Protein AF-A0A1Z4JEU5-F1 (afdb_monomer_lite)

Structure (mmCIF, N/CA/C/O backbon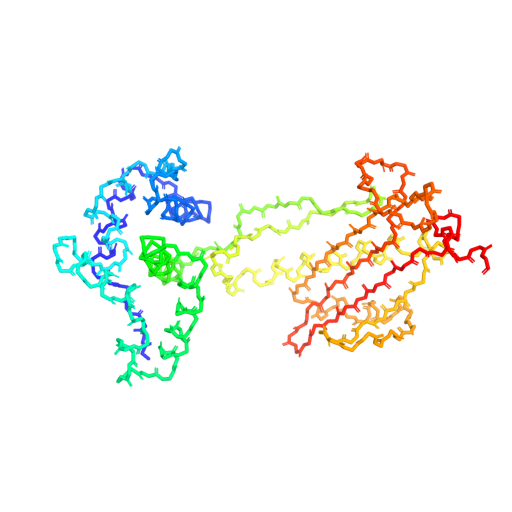e):
data_AF-A0A1Z4JEU5-F1
#
_entry.id   AF-A0A1Z4JEU5-F1
#
loop_
_atom_site.group_PDB
_atom_site.id
_atom_site.type_symbol
_atom_site.label_atom_id
_atom_site.label_alt_id
_atom_site.label_comp_id
_atom_site.label_asym_id
_atom_site.label_entity_id
_atom_site.label_seq_id
_atom_site.pdbx_PDB_ins_code
_atom_site.Cartn_x
_atom_site.Cartn_y
_atom_site.Cartn_z
_atom_site.occupancy
_atom_site.B_iso_or_equiv
_atom_site.auth_seq_id
_atom_site.auth_comp_id
_atom_site.auth_asym_id
_atom_site.auth_atom_id
_atom_site.pdbx_PDB_model_num
ATOM 1 N N . MET A 1 1 ? 6.140 9.604 23.820 1.00 42.47 1 MET A N 1
ATOM 2 C CA . MET A 1 1 ? 4.966 9.056 24.536 1.00 42.47 1 MET A CA 1
ATOM 3 C C . MET A 1 1 ? 4.672 7.715 23.901 1.00 42.47 1 MET A C 1
ATOM 5 O O . MET A 1 1 ? 4.631 7.679 22.683 1.00 42.47 1 MET A O 1
ATOM 9 N N . HIS A 1 2 ? 4.546 6.626 24.662 1.00 48.16 2 HIS A N 1
ATOM 10 C CA . HIS A 1 2 ? 3.958 5.412 24.090 1.00 48.16 2 HIS A CA 1
ATOM 11 C C . HIS A 1 2 ? 2.488 5.730 23.817 1.00 48.16 2 HIS A C 1
ATOM 13 O O . HIS A 1 2 ? 1.771 6.075 24.756 1.00 48.16 2 HIS A O 1
ATOM 19 N N . GLU A 1 3 ? 2.072 5.725 22.554 1.00 70.56 3 GLU A N 1
ATOM 20 C CA . GLU A 1 3 ? 0.668 5.924 22.204 1.00 70.56 3 GLU A CA 1
ATOM 21 C C . GLU A 1 3 ? -0.143 4.761 22.777 1.00 70.56 3 GLU A C 1
ATOM 23 O O . GLU A 1 3 ? 0.123 3.589 22.511 1.00 70.56 3 GLU A O 1
ATOM 28 N N . VAL A 1 4 ? -1.081 5.090 23.662 1.00 85.25 4 VAL A N 1
ATOM 29 C CA . VAL A 1 4 ? -1.909 4.105 24.356 1.00 85.25 4 VAL A CA 1
ATOM 30 C C . VAL A 1 4 ? -3.185 3.920 23.552 1.00 85.25 4 VAL A C 1
ATOM 32 O O . VAL A 1 4 ? -3.908 4.886 23.313 1.00 85.25 4 VAL A O 1
ATOM 35 N N . ILE A 1 5 ? -3.489 2.677 23.177 1.00 88.75 5 ILE A N 1
ATOM 36 C CA . ILE A 1 5 ? -4.765 2.334 22.541 1.00 88.75 5 ILE A CA 1
ATOM 37 C C . ILE A 1 5 ? -5.922 2.754 23.467 1.00 88.75 5 ILE A C 1
ATOM 39 O O . ILE A 1 5 ? -5.970 2.266 24.604 1.00 88.75 5 ILE A O 1
ATOM 43 N N . PRO A 1 6 ? -6.875 3.593 23.013 1.00 92.81 6 PRO A N 1
ATOM 44 C CA . PRO A 1 6 ? -7.966 4.061 23.863 1.00 92.81 6 PRO A CA 1
ATOM 45 C C . PRO A 1 6 ? -8.845 2.923 24.389 1.00 92.81 6 PRO A C 1
ATOM 47 O O . PRO A 1 6 ? -9.226 2.018 23.644 1.00 92.81 6 PRO A O 1
ATOM 50 N N . GLU A 1 7 ? -9.268 3.010 25.652 1.00 94.00 7 GLU A N 1
ATOM 51 C CA . GLU A 1 7 ? -10.183 2.033 26.272 1.00 94.00 7 GLU A CA 1
ATOM 52 C C . GLU A 1 7 ? -11.481 1.864 25.476 1.00 94.00 7 GLU A C 1
ATOM 54 O O . GLU A 1 7 ? -11.986 0.755 25.294 1.00 94.00 7 GLU A O 1
ATOM 59 N N . ARG A 1 8 ? -11.998 2.967 24.925 1.00 94.19 8 ARG A N 1
ATOM 60 C CA . ARG A 1 8 ? -13.209 2.937 24.108 1.00 94.19 8 ARG A CA 1
ATOM 61 C C . ARG A 1 8 ? -13.011 2.152 22.806 1.00 94.19 8 ARG A C 1
ATOM 63 O O . ARG A 1 8 ? -13.898 1.386 22.425 1.00 94.19 8 ARG A O 1
ATOM 70 N N . PHE A 1 9 ? -11.834 2.262 22.186 1.00 96.38 9 PHE A N 1
ATOM 71 C CA . PHE A 1 9 ? -11.467 1.423 21.046 1.00 96.38 9 PHE A CA 1
ATOM 72 C C . PHE A 1 9 ? -11.370 -0.046 21.455 1.00 96.38 9 PHE A C 1
ATOM 74 O O . PHE A 1 9 ? -11.951 -0.891 20.778 1.00 96.38 9 PHE A O 1
ATOM 81 N N . ARG A 1 10 ? -10.710 -0.361 22.582 1.00 95.81 10 ARG A N 1
ATOM 82 C CA . ARG A 1 10 ? -10.597 -1.742 23.091 1.00 95.81 10 ARG A CA 1
ATOM 83 C C . ARG A 1 10 ? -11.967 -2.379 23.329 1.00 95.81 10 ARG A C 1
ATOM 85 O O . ARG A 1 10 ? -12.184 -3.536 22.974 1.00 95.81 10 ARG A O 1
ATOM 92 N N . TRP A 1 11 ? -12.913 -1.621 23.878 1.00 96.62 11 TRP A N 1
ATOM 93 C CA . TRP A 1 11 ? -14.292 -2.076 24.033 1.00 96.62 11 TRP A CA 1
ATOM 94 C C . TRP A 1 11 ? -14.958 -2.363 22.680 1.00 96.62 11 TRP A C 1
ATOM 96 O O . TRP A 1 11 ? -15.539 -3.435 22.501 1.00 96.62 11 TRP A O 1
ATOM 106 N N . ALA A 1 12 ? -14.859 -1.441 21.719 1.00 96.69 12 ALA A N 1
ATOM 107 C CA . ALA A 1 12 ? -15.524 -1.581 20.426 1.00 96.69 12 ALA A CA 1
ATOM 108 C C . ALA A 1 12 ? -14.929 -2.724 19.592 1.00 96.69 12 ALA A C 1
ATOM 110 O O . ALA A 1 12 ? -15.670 -3.533 19.034 1.00 96.69 12 ALA A O 1
ATOM 111 N N . ILE A 1 13 ? -13.599 -2.844 19.553 1.00 96.56 13 ILE A N 1
ATOM 112 C CA . ILE A 1 13 ? -12.918 -3.899 18.798 1.00 96.56 13 ILE A CA 1
ATOM 113 C C . ILE A 1 13 ? -13.220 -5.287 19.376 1.00 96.56 13 ILE A C 1
ATOM 115 O O . ILE A 1 13 ? -13.460 -6.217 18.611 1.00 96.56 13 ILE A O 1
ATOM 119 N N . ALA A 1 14 ? -13.351 -5.416 20.703 1.00 95.75 14 ALA A N 1
ATOM 120 C CA . ALA A 1 14 ? -13.764 -6.666 21.345 1.00 95.75 14 ALA A CA 1
ATOM 121 C C . ALA A 1 14 ? -15.197 -7.081 20.964 1.00 95.75 14 ALA A C 1
ATOM 123 O O . ALA A 1 14 ? -15.508 -8.269 20.897 1.00 95.75 14 ALA A O 1
ATOM 124 N N . LYS A 1 15 ? -16.091 -6.121 20.691 1.00 96.25 15 LYS A N 1
ATOM 125 C CA . LYS A 1 15 ? -17.435 -6.417 20.168 1.00 96.25 15 LYS A CA 1
ATOM 126 C C . LYS A 1 15 ? -17.397 -6.879 18.716 1.00 96.25 15 LYS A C 1
ATOM 128 O O . LYS A 1 15 ? -18.134 -7.795 18.366 1.00 96.25 15 LYS A O 1
ATOM 133 N N . VAL A 1 16 ? -16.535 -6.283 17.892 1.00 95.44 16 VAL A N 1
ATOM 134 C CA . VAL A 1 16 ? -16.330 -6.723 16.503 1.00 95.44 16 VAL A CA 1
ATOM 135 C C . VAL A 1 16 ? -15.751 -8.138 16.467 1.00 95.44 16 VAL A C 1
ATOM 137 O O . VAL A 1 16 ? -16.255 -8.981 15.732 1.00 95.44 16 VAL A O 1
ATOM 140 N N . GLU A 1 17 ? -14.758 -8.427 17.308 1.00 95.00 17 GLU A N 1
ATOM 141 C CA . GLU A 1 17 ? -14.111 -9.742 17.410 1.00 95.00 17 GLU A CA 1
ATOM 142 C C . GLU A 1 17 ? -15.117 -10.873 17.675 1.00 95.00 17 GLU A C 1
ATOM 144 O O . GLU A 1 17 ? -15.041 -11.930 17.054 1.00 95.00 17 GLU A O 1
ATOM 149 N N . GLN A 1 18 ? -16.117 -10.633 18.532 1.00 92.69 18 GLN A N 1
ATOM 150 C CA . GLN A 1 18 ? -17.148 -11.625 18.874 1.00 92.69 18 GLN A CA 1
ATOM 151 C C . GLN A 1 18 ? -17.953 -12.124 17.668 1.00 92.69 18 GLN A C 1
ATOM 153 O O . GLN A 1 18 ? -18.495 -13.228 17.711 1.00 92.69 18 GLN A O 1
ATOM 158 N N . VAL A 1 19 ? -18.063 -11.313 16.616 1.00 90.56 19 VAL A N 1
ATOM 159 C CA . VAL A 1 19 ? -18.854 -11.622 15.416 1.00 90.56 19 VAL A CA 1
ATOM 160 C C . VAL A 1 19 ? -17.997 -11.776 14.162 1.00 90.56 19 VAL A C 1
ATOM 162 O O . VAL A 1 19 ? -18.521 -12.142 13.111 1.00 90.56 19 VAL A O 1
ATOM 165 N N . TYR A 1 20 ? -16.692 -11.510 14.260 1.00 92.12 20 TYR A N 1
ATOM 166 C CA . TYR A 1 20 ? -15.759 -11.536 13.142 1.00 92.12 20 TYR A CA 1
ATOM 167 C C . TYR A 1 20 ? -14.454 -12.254 13.539 1.00 92.12 20 TYR A C 1
ATOM 169 O O . TYR A 1 20 ? -13.477 -11.604 13.909 1.00 92.12 20 TYR A O 1
ATOM 177 N N . PRO A 1 21 ? -14.423 -13.601 13.480 1.00 89.69 21 PRO A N 1
ATOM 178 C CA . PRO A 1 21 ? -13.319 -14.409 14.014 1.00 89.69 21 PRO A CA 1
ATOM 179 C C . PRO A 1 21 ? -11.953 -14.139 13.372 1.00 89.69 21 PRO A C 1
ATOM 181 O O . PRO A 1 21 ? -10.928 -14.240 14.038 1.00 89.69 21 PRO A O 1
ATOM 184 N N . ASP A 1 22 ? -11.936 -13.751 12.095 1.00 92.12 22 ASP A N 1
ATOM 185 C CA . ASP A 1 22 ? -10.705 -13.481 11.346 1.00 92.12 22 ASP A CA 1
ATOM 186 C C . ASP A 1 22 ? -10.185 -12.047 11.545 1.00 92.12 22 ASP A C 1
ATOM 188 O O . ASP A 1 22 ? -9.286 -11.616 10.822 1.00 92.12 22 ASP A O 1
ATOM 192 N N . LEU A 1 23 ? -10.741 -11.286 12.499 1.00 94.94 23 LEU A N 1
ATOM 193 C CA . LEU A 1 23 ? -10.425 -9.871 12.715 1.00 94.94 23 LEU A CA 1
ATOM 194 C C . LEU A 1 23 ? -8.925 -9.608 12.839 1.00 94.94 23 LEU A C 1
ATOM 196 O O . LEU A 1 23 ? -8.417 -8.697 12.194 1.00 94.94 23 LEU A O 1
ATOM 200 N N . TYR A 1 24 ? -8.214 -10.415 13.627 1.00 95.44 24 TYR A N 1
ATOM 201 C CA . TYR A 1 24 ? -6.778 -10.256 13.874 1.00 95.44 24 TYR A CA 1
ATOM 202 C C . TYR A 1 24 ? -5.908 -10.947 12.818 1.00 95.44 24 TYR A C 1
ATOM 204 O O . TYR A 1 24 ? -4.878 -11.539 13.125 1.00 95.44 24 TYR A O 1
ATOM 212 N N . THR A 1 25 ? -6.330 -10.866 11.561 1.00 94.44 25 THR A N 1
ATOM 213 C CA . THR A 1 25 ? -5.524 -11.225 10.392 1.00 94.44 25 THR A CA 1
ATOM 214 C C . THR A 1 25 ? -5.307 -9.974 9.534 1.00 94.44 25 THR A C 1
ATOM 216 O O . THR A 1 25 ? -6.112 -9.040 9.624 1.00 94.44 25 THR A O 1
ATOM 219 N N . PRO A 1 26 ? -4.285 -9.934 8.657 1.00 93.56 26 PRO A N 1
ATOM 220 C CA . PRO A 1 26 ? -4.090 -8.805 7.741 1.00 93.56 26 PRO A CA 1
ATOM 221 C C . PRO A 1 26 ? -5.350 -8.527 6.905 1.00 93.56 26 PRO A C 1
ATOM 223 O O . PRO A 1 26 ? -5.817 -7.394 6.789 1.00 93.56 26 PRO A O 1
ATOM 226 N N . LYS A 1 27 ? -5.985 -9.595 6.404 1.00 92.06 27 LYS A N 1
ATOM 227 C CA . LYS A 1 27 ? -7.259 -9.518 5.681 1.00 92.06 27 LYS A CA 1
ATOM 228 C C . LYS A 1 27 ? -8.396 -8.997 6.565 1.00 92.06 27 LYS A C 1
ATOM 230 O O . LYS A 1 27 ? -9.193 -8.182 6.111 1.00 92.06 27 LYS A O 1
ATOM 235 N N . GLY A 1 28 ? -8.488 -9.445 7.813 1.00 93.62 28 GLY A N 1
ATOM 236 C CA . GLY A 1 28 ? -9.546 -9.027 8.727 1.00 93.62 28 GLY A CA 1
ATOM 237 C C . GLY A 1 28 ? -9.483 -7.546 9.088 1.00 93.62 28 GLY A C 1
ATOM 238 O O . GLY A 1 28 ? -10.492 -6.849 8.975 1.00 93.62 28 GLY A O 1
ATOM 239 N N . LEU A 1 29 ? -8.296 -7.045 9.441 1.00 95.38 29 LEU A N 1
ATOM 240 C CA . LEU A 1 29 ? -8.084 -5.622 9.713 1.00 95.38 29 LEU A CA 1
ATOM 241 C C . LEU A 1 29 ? -8.289 -4.770 8.454 1.00 95.38 29 LEU A C 1
ATOM 243 O O . LEU A 1 29 ? -8.921 -3.718 8.519 1.00 95.38 29 LEU A O 1
ATOM 247 N N . SER A 1 30 ? -7.840 -5.251 7.292 1.00 92.12 30 SER A N 1
ATOM 248 C CA . SER A 1 30 ? -8.125 -4.622 5.999 1.00 92.12 30 SER A CA 1
ATOM 249 C C . SER A 1 30 ? -9.629 -4.465 5.747 1.00 92.12 30 SER A C 1
ATOM 251 O O . SER A 1 30 ? -10.095 -3.390 5.360 1.00 92.12 30 SER A O 1
ATOM 253 N N . GLU A 1 31 ? -10.416 -5.514 5.990 1.00 91.50 31 GLU A N 1
ATOM 254 C CA . GLU A 1 31 ? -11.864 -5.467 5.795 1.00 91.50 31 GLU A CA 1
ATOM 255 C C . GLU A 1 31 ? -12.574 -4.574 6.822 1.00 91.50 31 GLU A C 1
ATOM 257 O O . GLU A 1 31 ? -13.564 -3.918 6.470 1.00 91.50 31 GLU A O 1
ATOM 262 N N . LEU A 1 32 ? -12.050 -4.483 8.050 1.00 94.31 32 LEU A N 1
ATOM 263 C CA . LEU A 1 32 ? -12.484 -3.505 9.050 1.00 94.31 32 LEU A CA 1
ATOM 264 C C . LEU A 1 32 ? -12.285 -2.076 8.548 1.00 94.31 32 LEU A C 1
ATOM 266 O O . LEU A 1 32 ? -13.247 -1.307 8.533 1.00 94.31 32 LEU A O 1
ATOM 270 N N . LEU A 1 33 ? -11.079 -1.732 8.093 1.00 93.25 33 LEU A N 1
ATOM 271 C CA . LEU A 1 33 ? -10.754 -0.389 7.605 1.00 93.25 33 LEU A CA 1
ATOM 272 C C . LEU A 1 33 ? -11.565 -0.024 6.361 1.00 93.25 33 LEU A C 1
ATOM 274 O O . LEU A 1 33 ? -12.151 1.060 6.297 1.00 93.25 33 LEU A O 1
ATOM 278 N N . SER A 1 34 ? -11.694 -0.952 5.411 1.00 89.06 34 SER A N 1
ATOM 279 C CA . SER A 1 34 ? -12.549 -0.755 4.242 1.00 89.06 34 SER A CA 1
ATOM 280 C C . SER A 1 34 ? -14.011 -0.522 4.640 1.00 89.06 34 SER A C 1
ATOM 282 O O . SER A 1 34 ? -14.644 0.416 4.151 1.00 89.06 34 SER A O 1
ATOM 284 N N . SER A 1 35 ? -14.552 -1.325 5.560 1.00 90.00 35 SER A N 1
ATOM 285 C CA . SER A 1 35 ? -15.936 -1.167 6.015 1.00 90.00 35 SER A CA 1
ATOM 286 C C . SER A 1 35 ? -16.136 0.147 6.785 1.00 90.00 35 SER A C 1
ATOM 288 O O . SER A 1 35 ? -17.148 0.822 6.586 1.00 90.00 35 SER A O 1
ATOM 290 N N . ALA A 1 36 ? -15.163 0.555 7.604 1.00 90.56 36 ALA A N 1
ATOM 291 C CA . ALA A 1 36 ? -15.185 1.810 8.352 1.00 90.56 36 ALA A CA 1
ATOM 292 C C . ALA A 1 36 ? -15.171 3.044 7.434 1.00 90.56 36 ALA A C 1
ATOM 294 O O . ALA A 1 36 ? -15.928 3.987 7.677 1.00 90.56 36 ALA A O 1
ATOM 295 N N . MET A 1 37 ? -14.382 3.016 6.351 1.00 86.56 37 MET A N 1
ATOM 296 C CA . MET A 1 37 ? -14.348 4.082 5.340 1.00 86.56 37 MET A CA 1
ATOM 297 C C . MET A 1 37 ? -15.726 4.299 4.699 1.00 86.56 37 MET A C 1
ATOM 299 O O . MET A 1 37 ? -16.153 5.434 4.484 1.00 86.56 37 MET A O 1
ATOM 303 N N . PHE A 1 38 ? -16.454 3.218 4.406 1.00 81.31 38 PHE A N 1
ATOM 304 C CA . PHE A 1 38 ? -17.760 3.313 3.752 1.00 81.31 38 PHE A CA 1
ATOM 305 C C . PHE A 1 38 ? -18.928 3.570 4.713 1.00 81.31 38 PHE A C 1
ATOM 307 O O . PHE A 1 38 ? -19.978 4.035 4.260 1.00 81.31 38 PHE A O 1
ATOM 314 N N . CYS A 1 39 ? -18.766 3.318 6.017 1.00 80.31 39 CYS A N 1
ATOM 315 C CA . CYS A 1 39 ? -19.855 3.429 6.991 1.00 80.31 39 CYS A CA 1
ATOM 316 C C . CYS A 1 39 ? -20.366 4.871 7.181 1.00 80.31 39 CYS A C 1
ATOM 318 O O . CYS A 1 39 ? -21.576 5.097 7.299 1.00 80.31 39 CYS A O 1
ATOM 320 N N . GLY A 1 40 ? -19.464 5.857 7.119 1.00 64.62 40 GLY A N 1
ATOM 321 C CA . GLY A 1 40 ? -19.797 7.276 7.286 1.00 64.62 40 GLY A CA 1
ATOM 322 C C . GLY A 1 40 ? -20.617 7.892 6.140 1.00 64.62 40 GLY A C 1
ATOM 323 O O . GLY A 1 40 ? -21.179 8.975 6.286 1.00 64.62 40 GLY A O 1
ATOM 324 N N . THR A 1 41 ? -20.765 7.198 5.004 1.00 65.81 41 THR A N 1
ATOM 325 C CA . THR A 1 41 ? -21.469 7.734 3.827 1.00 65.81 41 THR A CA 1
ATOM 326 C C . THR A 1 41 ? -22.788 7.008 3.561 1.00 65.81 41 THR A C 1
ATOM 328 O O . THR A 1 41 ? -22.866 5.779 3.557 1.00 65.81 41 THR A O 1
ATOM 331 N N . SER A 1 42 ? -23.856 7.760 3.277 1.00 62.66 42 SER A N 1
ATOM 332 C CA . SER A 1 42 ? -25.188 7.198 2.993 1.00 62.66 42 SER A CA 1
ATOM 333 C C . SER A 1 42 ? -25.207 6.281 1.761 1.00 62.66 42 SER A C 1
ATOM 335 O O . SER A 1 42 ? -25.940 5.292 1.740 1.00 62.66 42 SER A O 1
ATOM 337 N N . SER A 1 43 ? -24.365 6.555 0.762 1.00 64.56 43 SER A N 1
ATOM 338 C CA . SER A 1 43 ? -24.165 5.712 -0.425 1.00 64.56 43 SER A CA 1
ATOM 339 C C . SER A 1 43 ? -23.250 4.504 -0.173 1.00 64.56 43 SER A C 1
ATOM 341 O O . SER A 1 43 ? -23.397 3.481 -0.846 1.00 64.56 43 SER A O 1
ATOM 343 N N . GLY A 1 44 ? -22.335 4.588 0.798 1.00 65.38 44 GLY A N 1
ATOM 344 C CA . GLY A 1 44 ? -21.363 3.543 1.131 1.00 65.38 44 GLY A CA 1
ATOM 345 C C . GLY A 1 44 ? -21.888 2.456 2.066 1.00 65.38 44 GLY A C 1
ATOM 346 O O . GLY A 1 44 ? -21.364 1.347 2.041 1.00 65.38 44 GLY A O 1
ATOM 347 N N . ARG A 1 45 ? -22.977 2.692 2.812 1.00 67.62 45 ARG A N 1
ATOM 348 C CA . ARG A 1 45 ? -23.539 1.714 3.773 1.00 67.62 45 ARG A CA 1
ATOM 349 C C . ARG A 1 45 ? -23.882 0.335 3.193 1.00 67.62 45 ARG A C 1
ATOM 351 O O . ARG A 1 45 ? -23.925 -0.633 3.944 1.00 67.62 45 ARG A O 1
ATOM 358 N N . LYS A 1 46 ? -24.112 0.221 1.879 1.00 69.94 46 LYS A N 1
ATOM 359 C CA . LYS A 1 46 ? -24.323 -1.073 1.190 1.00 69.94 46 LYS A CA 1
ATOM 360 C C . LYS A 1 46 ? -23.034 -1.883 0.986 1.00 69.94 46 LYS A C 1
ATOM 362 O O . LYS A 1 46 ? -23.113 -3.056 0.652 1.00 69.94 46 LYS A O 1
ATOM 367 N N . ARG A 1 47 ? -21.867 -1.248 1.127 1.00 70.62 47 ARG A N 1
ATOM 368 C CA . ARG A 1 47 ? -20.529 -1.837 0.943 1.00 70.62 47 ARG A CA 1
ATOM 369 C C . ARG A 1 47 ? -19.873 -2.245 2.265 1.00 70.62 47 ARG A C 1
ATOM 371 O O . ARG A 1 47 ? -18.778 -2.793 2.249 1.00 70.62 47 ARG A O 1
ATOM 378 N N . VAL A 1 48 ? -20.526 -1.961 3.391 1.00 78.69 48 VAL A N 1
ATOM 379 C CA . VAL A 1 48 ? -20.071 -2.344 4.731 1.00 78.69 48 VAL A CA 1
ATOM 380 C C . VAL A 1 48 ? -20.215 -3.857 4.867 1.00 78.69 48 VAL A C 1
ATOM 382 O O . VAL A 1 48 ? -21.332 -4.361 4.821 1.00 78.69 48 VAL A O 1
ATOM 385 N N . LYS A 1 49 ? -19.095 -4.574 5.008 1.00 81.69 49 LYS A N 1
ATOM 386 C CA . LYS A 1 49 ? -19.093 -6.035 5.190 1.00 81.69 49 LYS A CA 1
ATOM 387 C C . LYS A 1 49 ? -19.298 -6.425 6.652 1.00 81.69 49 LYS A C 1
ATOM 389 O O . LYS A 1 49 ? -19.992 -7.393 6.946 1.00 81.69 49 LYS A O 1
ATOM 394 N N . ILE A 1 50 ? -18.720 -5.650 7.570 1.00 86.31 50 ILE A N 1
ATOM 395 C CA . ILE A 1 50 ? -18.890 -5.844 9.013 1.00 86.31 50 ILE A CA 1
ATOM 396 C C . ILE A 1 50 ? -20.125 -5.059 9.454 1.00 86.31 50 ILE A C 1
ATOM 398 O O . ILE A 1 50 ? -20.055 -3.876 9.782 1.00 86.31 50 ILE A O 1
ATOM 402 N N . GLU A 1 51 ? -21.275 -5.731 9.431 1.00 86.38 51 GLU A N 1
ATOM 403 C CA . GLU A 1 51 ? -22.593 -5.147 9.722 1.00 86.38 51 GLU A CA 1
ATOM 404 C C . GLU A 1 51 ? -22.663 -4.431 11.077 1.00 86.38 51 GLU A C 1
ATOM 406 O O . GLU A 1 51 ? -23.365 -3.429 11.203 1.00 86.38 51 GLU A O 1
ATOM 411 N N . LEU A 1 52 ? -21.885 -4.887 12.066 1.00 88.75 52 LEU A N 1
ATOM 412 C CA . LEU A 1 52 ? -21.826 -4.282 13.397 1.00 88.75 52 LEU A CA 1
ATOM 413 C C . LEU A 1 52 ? -21.383 -2.808 13.365 1.00 88.75 52 LEU A C 1
ATOM 415 O O . LEU A 1 52 ? -21.778 -2.034 14.227 1.00 88.75 52 LEU A O 1
ATOM 419 N N . LEU A 1 53 ? -20.635 -2.383 12.341 1.00 89.25 53 LEU A N 1
ATOM 420 C CA . LEU A 1 53 ? -20.232 -0.982 12.179 1.00 89.25 53 LEU A CA 1
ATOM 421 C C . LEU A 1 53 ? -21.404 -0.037 11.898 1.00 89.25 53 LEU A C 1
ATOM 423 O O . LEU A 1 53 ? -21.229 1.174 11.976 1.00 89.25 53 LEU A O 1
ATOM 427 N N . LYS A 1 54 ? -22.588 -0.555 11.545 1.00 87.50 54 LYS A N 1
ATOM 428 C CA . LYS A 1 54 ? -23.798 0.267 11.387 1.00 87.50 54 LYS A CA 1
ATOM 429 C C . LYS A 1 54 ? -24.358 0.739 12.732 1.00 87.50 54 LYS A C 1
ATOM 431 O O . LYS A 1 54 ? -25.176 1.657 12.737 1.00 87.50 54 LYS A O 1
ATOM 436 N N . ASP A 1 55 ? -23.931 0.127 13.837 1.00 89.62 55 ASP A N 1
ATOM 437 C CA . ASP A 1 55 ? -24.185 0.620 15.187 1.00 89.62 55 ASP A CA 1
ATOM 438 C C . ASP A 1 55 ? -23.276 1.827 15.471 1.00 89.62 55 ASP A C 1
ATOM 440 O O . ASP A 1 55 ? -22.046 1.723 15.437 1.00 89.62 55 ASP A O 1
ATOM 444 N N . GLU A 1 56 ? -23.888 2.985 15.741 1.00 88.19 56 GLU A N 1
ATOM 445 C CA . GLU A 1 56 ? -23.159 4.222 16.031 1.00 88.19 56 GLU A CA 1
ATOM 446 C C . GLU A 1 56 ? -22.241 4.057 17.253 1.00 88.19 56 GLU A C 1
ATOM 448 O O . GLU A 1 56 ? -21.100 4.511 17.205 1.00 88.19 56 GLU A O 1
ATOM 453 N N . GLU A 1 57 ? -22.669 3.357 18.308 1.00 91.81 57 GLU A N 1
ATOM 454 C CA . GLU A 1 57 ? -21.856 3.161 19.518 1.00 91.81 57 GLU A CA 1
ATOM 455 C C . GLU A 1 57 ? -20.544 2.436 19.206 1.00 91.81 57 GLU A C 1
ATOM 457 O O . GLU A 1 57 ? -19.498 2.775 19.768 1.00 91.81 57 GLU A O 1
ATOM 462 N N . ILE A 1 58 ? -20.597 1.465 18.290 1.00 93.50 58 ILE A N 1
ATOM 463 C CA . ILE A 1 58 ? -19.440 0.685 17.844 1.00 93.50 58 ILE A CA 1
ATOM 464 C C . ILE A 1 58 ? -18.563 1.517 16.914 1.00 93.50 58 ILE A C 1
ATOM 466 O O . ILE A 1 58 ? -17.353 1.572 17.113 1.00 93.50 58 ILE A O 1
ATOM 470 N N . TYR A 1 59 ? -19.149 2.192 15.924 1.00 91.50 59 TYR A N 1
ATOM 471 C CA . TYR A 1 59 ? -18.387 2.981 14.956 1.00 91.50 59 TYR A CA 1
ATOM 472 C C . TYR A 1 59 ? -17.641 4.150 15.610 1.00 91.50 59 TYR A C 1
ATOM 474 O O . TYR A 1 59 ? -16.437 4.304 15.405 1.00 91.50 59 TYR A O 1
ATOM 482 N N . TYR A 1 60 ? -18.324 4.929 16.454 1.00 91.88 60 TYR A N 1
ATOM 483 C CA . TYR A 1 60 ? -17.683 5.970 17.261 1.00 91.88 60 TYR A CA 1
ATOM 484 C C . TYR A 1 60 ? -16.698 5.371 18.261 1.00 91.88 60 TYR A C 1
ATOM 486 O O . TYR A 1 60 ? -15.613 5.918 18.454 1.00 91.88 60 TYR A O 1
ATOM 494 N N . GLY A 1 61 ? -17.031 4.210 18.831 1.00 94.06 61 GLY A N 1
ATOM 495 C CA . GLY A 1 61 ? -16.150 3.521 19.758 1.00 94.06 61 GLY A CA 1
ATOM 496 C C . GLY A 1 61 ? -14.811 3.126 19.134 1.00 94.06 61 GLY A C 1
ATOM 497 O O . GLY A 1 61 ? -13.773 3.303 19.765 1.00 94.06 61 GLY A O 1
ATOM 498 N N . LEU A 1 62 ? -14.803 2.693 17.869 1.00 94.88 62 LEU A N 1
ATOM 499 C CA . LEU A 1 62 ? -13.574 2.432 17.110 1.00 94.88 62 LEU A CA 1
ATOM 500 C C . LEU A 1 62 ? -12.765 3.712 16.829 1.00 94.88 62 LEU A C 1
ATOM 502 O O . LEU A 1 62 ? -11.544 3.668 16.706 1.00 94.88 62 LEU A O 1
ATOM 506 N N . ALA A 1 63 ? -13.409 4.874 16.768 1.00 92.44 63 ALA A N 1
ATOM 507 C CA . ALA A 1 63 ? -12.711 6.158 16.729 1.00 92.44 63 ALA A CA 1
ATOM 508 C C . ALA A 1 63 ? -12.264 6.633 18.129 1.00 92.44 63 ALA A C 1
ATOM 510 O O . ALA A 1 63 ? -11.741 7.731 18.269 1.00 92.44 63 ALA A O 1
ATOM 511 N N . GLY A 1 64 ? -12.456 5.827 19.181 1.00 91.44 64 GLY A N 1
ATOM 512 C CA . GLY A 1 64 ? -12.117 6.191 20.558 1.00 91.44 64 GLY A CA 1
ATOM 513 C C . GLY A 1 64 ? -13.091 7.188 21.197 1.00 91.44 64 GLY A C 1
ATOM 514 O O . GLY A 1 64 ? -12.770 7.771 22.228 1.00 91.44 64 GLY A O 1
ATOM 515 N N . LEU A 1 65 ? -14.270 7.385 20.604 1.00 89.62 65 LEU A N 1
ATOM 516 C CA . LEU A 1 65 ? -15.272 8.357 21.035 1.00 89.62 65 LEU A CA 1
ATOM 517 C C . LEU A 1 65 ? -16.496 7.658 21.635 1.00 89.62 65 LEU A C 1
ATOM 519 O O . LEU A 1 65 ? -16.925 6.600 21.168 1.00 89.62 65 LEU A O 1
ATOM 523 N N . ASP A 1 66 ? -17.108 8.284 22.636 1.00 86.25 66 ASP A N 1
ATOM 524 C CA . ASP A 1 66 ? -18.464 7.926 23.046 1.00 86.25 66 ASP A CA 1
ATOM 525 C C . ASP A 1 66 ? -19.464 8.475 22.024 1.00 86.25 66 ASP A C 1
ATOM 527 O O . ASP A 1 66 ? -19.373 9.633 21.598 1.00 86.25 66 ASP A O 1
ATOM 531 N N . ALA A 1 67 ? -20.429 7.650 21.618 1.00 79.56 67 ALA A N 1
ATOM 532 C CA . ALA A 1 67 ? -21.490 8.121 20.744 1.00 79.56 67 ALA A CA 1
ATOM 533 C C . ALA A 1 67 ? -22.428 9.077 21.500 1.00 79.56 67 ALA A C 1
ATOM 535 O O . ALA A 1 67 ? -22.586 9.030 22.720 1.00 79.56 67 ALA A O 1
ATOM 536 N N . GLY A 1 68 ? -23.037 9.995 20.748 1.00 77.94 68 GLY A N 1
ATOM 537 C CA . GLY A 1 68 ? -23.969 10.982 21.284 1.00 77.94 68 GLY A CA 1
ATOM 538 C C . GLY A 1 68 ? -23.716 12.395 20.775 1.00 77.94 68 GLY A C 1
ATOM 539 O O . GLY A 1 68 ? -22.927 12.637 19.855 1.00 77.94 68 GLY A O 1
ATOM 540 N N . ASP A 1 69 ? -24.417 13.348 21.383 1.00 77.06 69 ASP A N 1
ATOM 541 C CA . ASP A 1 69 ? -24.445 14.735 20.917 1.00 77.06 69 ASP A CA 1
ATOM 542 C C . ASP A 1 69 ? -23.079 15.410 20.995 1.00 77.06 69 ASP A C 1
ATOM 544 O O . ASP A 1 69 ? -22.775 16.262 20.163 1.00 77.06 69 ASP A O 1
ATOM 548 N N . PHE A 1 70 ? -22.230 15.031 21.952 1.00 73.69 70 PHE A N 1
ATOM 549 C CA . PHE A 1 70 ? -20.885 15.590 22.057 1.00 73.69 70 PHE A CA 1
ATOM 550 C C . PHE A 1 70 ? -20.034 15.243 20.830 1.00 73.69 70 PHE A C 1
ATOM 552 O O . PHE A 1 70 ? -19.559 16.156 20.159 1.00 73.69 70 PHE A O 1
ATOM 559 N N . ALA A 1 71 ? -19.905 13.958 20.482 1.00 76.19 71 ALA A N 1
ATOM 560 C CA . ALA A 1 71 ? -19.119 13.523 19.326 1.00 76.19 71 ALA A CA 1
ATOM 561 C C . ALA A 1 71 ? -19.672 14.094 18.012 1.00 76.19 71 ALA A C 1
ATOM 563 O O . ALA A 1 71 ? -18.915 14.586 17.174 1.00 76.19 71 ALA A O 1
ATOM 564 N N . LYS A 1 72 ? -21.003 14.119 17.854 1.00 78.38 72 LYS A N 1
ATOM 565 C CA . LYS A 1 72 ? -21.663 14.717 16.681 1.00 78.38 72 LYS A CA 1
ATOM 566 C C . LYS A 1 72 ? -21.393 16.219 16.579 1.00 78.38 72 LYS A C 1
ATOM 568 O O . LYS A 1 72 ? -21.080 16.718 15.498 1.00 78.38 72 LYS A O 1
ATOM 573 N N . ASN A 1 73 ? -21.472 16.945 17.694 1.00 77.69 73 ASN A N 1
ATOM 574 C CA . ASN A 1 73 ? -21.182 18.377 17.724 1.00 77.69 73 ASN A CA 1
ATOM 575 C C . ASN A 1 73 ? -19.696 18.673 17.511 1.00 77.69 73 ASN A C 1
ATOM 577 O O . ASN A 1 73 ? -19.382 19.627 16.802 1.00 77.69 73 ASN A O 1
ATOM 581 N N . PHE A 1 74 ? -18.801 17.867 18.082 1.00 78.88 74 PHE A N 1
ATOM 582 C CA . PHE A 1 74 ? -17.361 17.958 17.864 1.00 78.88 74 PHE A CA 1
ATOM 583 C C . PHE A 1 74 ? -17.035 17.812 16.377 1.00 78.88 74 PHE A C 1
ATOM 585 O O . PHE A 1 74 ? -16.488 18.736 15.781 1.00 78.88 74 PHE A O 1
ATOM 592 N N . LEU A 1 75 ? -17.491 16.726 15.749 1.00 80.31 75 LEU A N 1
ATOM 593 C CA . LEU A 1 75 ? -17.286 16.475 14.322 1.00 80.31 75 LEU A CA 1
ATOM 594 C C . LEU A 1 75 ? -17.852 17.578 13.440 1.00 80.31 75 LEU A C 1
ATOM 596 O O . LEU A 1 75 ? -17.194 18.012 12.501 1.00 80.31 75 LEU A O 1
ATOM 600 N N . ARG A 1 76 ? -19.064 18.058 13.741 1.00 77.88 76 ARG A N 1
ATOM 601 C CA . ARG A 1 76 ? -19.687 19.141 12.975 1.00 77.88 76 ARG A CA 1
ATOM 602 C C . ARG A 1 76 ? -18.882 20.433 13.069 1.00 77.88 76 ARG A C 1
ATOM 604 O O . ARG A 1 76 ? -18.784 21.159 12.088 1.00 77.88 76 ARG A O 1
ATOM 611 N N . ARG A 1 77 ? -18.354 20.751 14.254 1.00 76.12 77 ARG A N 1
ATOM 612 C CA . ARG A 1 77 ? -17.572 21.971 14.479 1.00 76.12 77 ARG A CA 1
ATOM 613 C C . ARG A 1 77 ? -16.187 21.868 13.848 1.00 76.12 77 ARG A C 1
ATOM 615 O O . ARG A 1 77 ? -15.795 22.808 13.168 1.00 76.12 77 ARG A O 1
ATOM 622 N N . PHE A 1 78 ? -15.514 20.726 13.987 1.00 78.94 78 PHE A N 1
ATOM 623 C CA . PHE A 1 78 ? -14.264 20.459 13.281 1.00 78.94 78 PHE A CA 1
ATOM 624 C C . PHE A 1 78 ? -14.463 20.540 11.764 1.00 78.94 78 PHE A C 1
ATOM 626 O O . PHE A 1 78 ? -13.727 21.239 11.086 1.00 78.94 78 PHE A O 1
ATOM 633 N N . ALA A 1 79 ? -15.520 19.926 11.225 1.00 79.56 79 ALA A N 1
ATOM 634 C CA . ALA A 1 79 ? -15.835 19.991 9.799 1.00 79.56 79 ALA A CA 1
ATOM 635 C C . ALA A 1 79 ? -16.252 21.396 9.309 1.00 79.56 79 ALA A C 1
ATOM 637 O O . ALA A 1 79 ? -16.287 21.642 8.108 1.00 79.56 79 ALA A O 1
ATOM 638 N N . ALA A 1 80 ? -16.600 22.323 10.201 1.00 79.75 80 ALA A N 1
ATOM 639 C CA . ALA A 1 80 ? -16.886 23.704 9.819 1.00 79.75 80 ALA A CA 1
ATOM 640 C C . ALA A 1 80 ? -15.612 24.561 9.782 1.00 79.75 80 ALA A C 1
ATOM 642 O O . ALA A 1 80 ? -15.486 25.422 8.915 1.00 79.75 80 ALA A O 1
ATOM 643 N N . ASP A 1 81 ? -14.681 24.321 10.709 1.00 80.44 81 ASP A N 1
ATOM 644 C CA . ASP A 1 81 ? -13.432 25.075 10.819 1.00 80.44 81 ASP A CA 1
ATOM 645 C C . ASP A 1 81 ? -12.291 24.219 11.408 1.00 80.44 81 ASP A C 1
ATOM 647 O O . ASP A 1 81 ? -11.976 24.332 12.597 1.00 80.44 81 ASP A O 1
ATOM 651 N N . PRO A 1 82 ? -11.646 23.355 10.595 1.00 80.69 82 PRO A N 1
ATOM 652 C CA . PRO A 1 82 ? -10.580 22.481 11.081 1.00 80.69 82 PRO A CA 1
ATOM 653 C C . PRO A 1 82 ? -9.398 23.263 11.665 1.00 80.69 82 PRO A C 1
ATOM 655 O O . PRO A 1 82 ? -8.849 22.881 12.696 1.00 80.69 82 PRO A O 1
ATOM 658 N N . LYS A 1 83 ? -9.019 24.383 11.027 1.00 80.25 83 LYS A N 1
ATOM 659 C CA . LYS A 1 83 ? -7.888 25.212 11.466 1.00 80.25 83 LYS A CA 1
ATOM 660 C C . LYS A 1 83 ? -8.185 25.958 12.755 1.00 80.25 83 LYS A C 1
ATOM 662 O O . LYS A 1 83 ? -7.329 25.970 13.630 1.00 80.25 83 LYS A O 1
ATOM 667 N N . GLY A 1 84 ? -9.376 26.544 12.893 1.00 80.62 84 GLY A N 1
ATOM 668 C CA . GLY A 1 84 ? -9.769 27.237 14.120 1.00 80.62 84 GLY A CA 1
ATOM 669 C C . GLY A 1 84 ? -9.737 26.329 15.349 1.00 80.62 84 GLY A C 1
ATOM 670 O O . GLY A 1 84 ? -9.416 26.784 16.442 1.00 80.62 84 GLY A O 1
ATOM 671 N N . TRP A 1 85 ? -9.989 25.031 15.168 1.00 77.12 85 TRP A N 1
ATOM 672 C CA . TRP A 1 85 ? -9.885 24.027 16.230 1.00 77.12 85 TRP A CA 1
ATOM 673 C C . TRP A 1 85 ? -8.456 23.610 16.581 1.00 77.12 85 TRP A C 1
ATOM 675 O O . TRP A 1 85 ? -8.230 23.125 17.687 1.00 77.12 85 TRP A O 1
ATOM 685 N N . ALA A 1 86 ? -7.506 23.789 15.666 1.00 79.81 86 ALA A N 1
ATOM 686 C CA . ALA A 1 86 ? -6.112 23.400 15.856 1.00 79.81 86 ALA A CA 1
ATOM 687 C C . ALA A 1 86 ? -5.194 24.575 16.235 1.00 79.81 86 ALA A C 1
ATOM 689 O O . ALA A 1 86 ? -3.997 24.362 16.373 1.00 79.81 86 ALA A O 1
ATOM 690 N N . LEU A 1 87 ? -5.721 25.795 16.419 1.00 80.19 87 LEU A N 1
ATOM 691 C CA . LEU A 1 87 ? -4.920 27.007 16.665 1.00 80.19 87 LEU A CA 1
ATOM 692 C C . LEU A 1 87 ? -3.919 26.869 17.823 1.00 80.19 87 LEU A C 1
ATOM 694 O O . LEU A 1 87 ? -2.790 27.334 17.704 1.00 80.19 87 LEU A O 1
ATOM 698 N N . ASP A 1 88 ? -4.327 26.209 18.908 1.00 81.50 88 ASP A N 1
ATOM 699 C CA . ASP A 1 88 ? -3.497 26.003 20.103 1.00 81.50 88 ASP A CA 1
ATOM 700 C C . ASP A 1 88 ? -2.822 24.614 20.135 1.00 81.50 88 ASP A C 1
ATOM 702 O O . ASP A 1 88 ? -2.235 24.222 21.145 1.00 81.50 88 ASP A O 1
ATOM 706 N N . ALA A 1 89 ? -2.938 23.831 19.057 1.00 77.12 89 ALA A N 1
ATOM 707 C CA . ALA A 1 89 ? -2.391 22.480 18.971 1.00 77.12 89 ALA A CA 1
ATOM 708 C C . ALA A 1 89 ? -0.927 22.480 18.471 1.00 77.12 89 ALA A C 1
ATOM 710 O O . ALA A 1 89 ? -0.483 23.474 17.893 1.00 77.12 89 ALA A O 1
ATOM 711 N N . PRO A 1 90 ? -0.169 21.380 18.661 1.00 80.50 90 PRO A N 1
ATOM 712 C CA . PRO A 1 90 ? 1.166 21.211 18.077 1.00 80.50 90 PRO A CA 1
ATOM 713 C C . PRO A 1 90 ? 1.187 21.398 16.552 1.00 80.50 90 PRO A C 1
ATOM 715 O O . PRO A 1 90 ? 0.161 21.238 15.885 1.00 80.50 90 PRO A O 1
ATOM 718 N N . GLU A 1 91 ? 2.357 21.720 15.998 1.00 80.94 91 GLU A N 1
ATOM 719 C CA . GLU A 1 91 ? 2.531 22.052 14.576 1.00 80.94 91 GLU A CA 1
ATOM 720 C C . GLU A 1 91 ? 2.037 20.932 13.648 1.00 80.94 91 GLU A C 1
ATOM 722 O O . GLU A 1 91 ? 1.343 21.203 12.669 1.00 80.94 91 GLU A O 1
ATOM 727 N N . GLU A 1 92 ? 2.265 19.670 14.012 1.00 74.56 92 GLU A N 1
ATOM 728 C CA . GLU A 1 92 ? 1.819 18.506 13.241 1.00 74.56 92 GLU A CA 1
ATOM 729 C C . GLU A 1 92 ? 0.283 18.423 13.170 1.00 74.56 92 GLU A C 1
ATOM 731 O O . GLU A 1 92 ? -0.310 18.069 12.147 1.00 74.56 92 GLU A O 1
ATOM 736 N N . VAL A 1 93 ? -0.394 18.810 14.256 1.00 73.75 93 VAL A N 1
ATOM 737 C CA . VAL A 1 93 ? -1.861 18.851 14.325 1.00 73.75 93 VAL A CA 1
ATOM 738 C C . VAL A 1 93 ? -2.406 20.022 13.502 1.00 73.75 93 VAL A C 1
ATOM 740 O O . VAL A 1 93 ? -3.439 19.886 12.839 1.00 73.75 93 VAL A O 1
ATOM 743 N N . GLN A 1 94 ? -1.705 21.158 13.492 1.00 79.56 94 GLN A N 1
ATOM 744 C CA . GLN A 1 94 ? -2.042 22.306 12.646 1.00 79.56 94 GLN A CA 1
ATOM 745 C C . GLN A 1 94 ? -1.876 21.989 11.155 1.00 79.56 94 GLN A C 1
ATOM 747 O O . GLN A 1 94 ? -2.735 22.363 10.348 1.00 79.56 94 GLN A O 1
ATOM 752 N N . GLU A 1 95 ? -0.814 21.273 10.780 1.00 81.31 95 GLU A N 1
ATOM 753 C CA . GLU A 1 95 ? -0.585 20.815 9.410 1.00 81.31 95 GLU A CA 1
ATOM 754 C C . GLU A 1 95 ? -1.710 19.878 8.950 1.00 81.31 95 GLU A C 1
ATOM 756 O O . GLU A 1 95 ? -2.336 20.115 7.908 1.00 81.31 95 GLU A O 1
ATOM 761 N N . GLY A 1 96 ? -2.058 18.886 9.779 1.00 78.38 96 GLY A N 1
ATOM 762 C CA . GLY A 1 96 ? -3.192 17.994 9.537 1.00 78.38 96 GLY A CA 1
ATOM 763 C C . GLY A 1 96 ? -4.512 18.755 9.371 1.00 78.38 96 GLY A C 1
ATOM 764 O O . GLY A 1 96 ? -5.255 18.527 8.413 1.00 78.38 96 GLY A O 1
ATOM 765 N N . ALA A 1 97 ? -4.796 19.730 10.237 1.00 79.50 97 ALA A N 1
ATOM 766 C CA . ALA A 1 97 ? -5.968 20.597 10.105 1.00 79.50 97 ALA A CA 1
ATOM 767 C C . ALA A 1 97 ? -5.959 21.413 8.798 1.00 79.50 97 ALA A C 1
ATOM 769 O O . ALA A 1 97 ? -7.002 21.602 8.163 1.00 79.50 97 ALA A O 1
ATOM 770 N N . GLY A 1 98 ? -4.781 21.858 8.352 1.00 82.06 98 GLY A N 1
ATOM 771 C CA . GLY A 1 98 ? -4.592 22.504 7.058 1.00 82.06 98 GLY A CA 1
ATOM 772 C C . GLY A 1 98 ?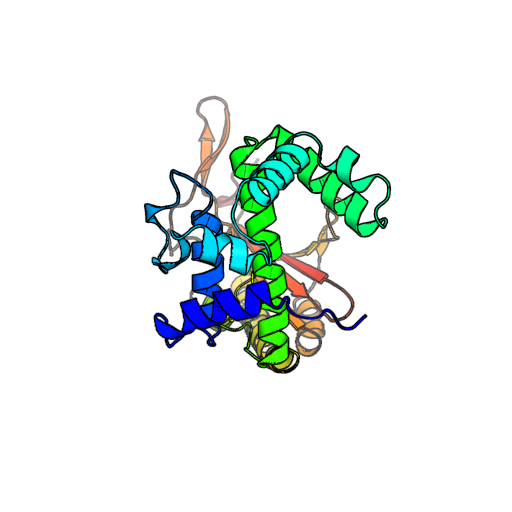 -4.933 21.597 5.875 1.00 82.06 98 GLY A C 1
ATOM 773 O O . GLY A 1 98 ? -5.557 22.059 4.915 1.00 82.06 98 GLY A O 1
ATOM 774 N N . TRP A 1 99 ? -4.589 20.311 5.956 1.00 83.75 99 TRP A N 1
ATOM 775 C CA . TRP A 1 99 ? -4.971 19.305 4.965 1.00 83.75 99 TRP A CA 1
ATOM 776 C C . TRP A 1 99 ? -6.494 19.111 4.901 1.00 83.75 99 TRP A C 1
ATOM 778 O O . TRP A 1 99 ? -7.080 19.214 3.819 1.00 83.75 99 TRP A O 1
ATOM 788 N N . TYR A 1 100 ? -7.164 18.950 6.048 1.00 81.19 100 TYR A N 1
ATOM 789 C CA . TYR A 1 100 ? -8.630 18.835 6.096 1.00 81.19 100 TYR A CA 1
ATOM 790 C C . TYR A 1 100 ? -9.335 20.087 5.567 1.00 81.19 100 TYR A C 1
ATOM 792 O O . TYR A 1 100 ? -10.311 19.973 4.828 1.00 81.19 100 TYR A O 1
ATOM 800 N N . GLN A 1 101 ? -8.825 21.285 5.870 1.00 81.50 101 GLN A N 1
ATOM 801 C CA . GLN A 1 101 ? -9.392 22.523 5.330 1.00 81.50 101 GLN A CA 1
ATOM 802 C C . GLN A 1 101 ? -9.324 22.560 3.795 1.00 81.50 101 GLN A C 1
ATOM 804 O O . GLN A 1 101 ? -10.297 22.954 3.151 1.00 81.50 101 GLN A O 1
ATOM 809 N N . LYS A 1 102 ? -8.207 22.122 3.194 1.00 81.69 102 LYS A N 1
ATOM 810 C CA . LYS A 1 102 ? -8.075 22.028 1.730 1.00 81.69 102 LYS A CA 1
ATOM 811 C C . LYS A 1 102 ? -9.090 21.038 1.150 1.00 81.69 102 LYS A C 1
ATOM 813 O O . LYS A 1 102 ? -9.740 21.350 0.155 1.00 81.69 102 LYS A O 1
ATOM 818 N N . LEU A 1 103 ? -9.294 19.891 1.795 1.00 78.44 103 LEU A N 1
ATOM 819 C CA . LEU A 1 103 ? -10.293 18.896 1.382 1.00 78.44 103 LEU A CA 1
ATOM 820 C C . LEU A 1 103 ? -11.738 19.361 1.517 1.00 78.44 103 LEU A C 1
ATOM 822 O O . LEU A 1 103 ? -12.558 19.021 0.665 1.00 78.44 103 LEU A O 1
ATOM 826 N N . GLY A 1 104 ? -12.048 20.170 2.531 1.00 70.06 104 GLY A N 1
ATOM 827 C CA . GLY A 1 104 ? -13.375 20.757 2.714 1.00 70.06 104 GLY A CA 1
ATOM 828 C C . GLY A 1 104 ? -13.840 21.612 1.527 1.00 70.06 104 GLY A C 1
ATOM 829 O O . GLY A 1 104 ? -15.038 21.803 1.348 1.00 70.06 104 GLY A O 1
ATOM 830 N N . SER A 1 105 ? -12.921 22.076 0.669 1.00 70.69 105 SER A N 1
ATOM 831 C CA . SER A 1 105 ? -13.277 22.769 -0.580 1.00 70.69 105 SER A CA 1
ATOM 832 C C . SER A 1 105 ? -13.819 21.836 -1.676 1.00 70.69 105 SER A C 1
ATOM 834 O O . SER A 1 105 ? -14.530 22.294 -2.569 1.00 70.69 105 SER A O 1
ATOM 836 N N . PHE A 1 106 ? -13.543 20.530 -1.587 1.00 71.88 106 PHE A N 1
ATOM 837 C CA . PHE A 1 106 ? -13.938 19.514 -2.571 1.00 71.88 106 PHE A CA 1
ATOM 838 C C . PHE A 1 106 ? -14.993 18.530 -2.046 1.00 71.88 106 PHE A C 1
ATOM 840 O O . PHE A 1 106 ? -15.646 17.843 -2.833 1.00 71.88 106 PHE A O 1
ATOM 847 N N . ILE A 1 107 ? -15.166 18.439 -0.724 1.00 73.12 107 ILE A N 1
ATOM 848 C CA . ILE A 1 107 ? -16.000 17.429 -0.063 1.00 73.12 107 ILE A CA 1
ATOM 849 C C . ILE A 1 107 ? -17.015 18.108 0.858 1.00 73.12 107 ILE A C 1
ATOM 851 O O . ILE A 1 107 ? -16.703 19.060 1.567 1.00 73.12 107 ILE A O 1
ATOM 855 N N . LYS A 1 108 ? -18.250 17.593 0.876 1.00 70.81 108 LYS A N 1
ATOM 856 C CA . LYS A 1 108 ? -19.297 18.070 1.791 1.00 70.81 108 LYS A CA 1
ATOM 857 C C . LYS A 1 108 ? -18.900 17.854 3.265 1.00 70.81 108 LYS A C 1
ATOM 859 O O . LYS A 1 108 ? -18.221 16.864 3.556 1.00 70.81 108 LYS A O 1
ATOM 864 N N . PRO A 1 109 ? -19.376 18.687 4.208 1.00 67.69 109 PRO A N 1
ATOM 865 C CA . PRO A 1 109 ? -19.040 18.570 5.632 1.00 67.69 109 PRO A CA 1
ATOM 866 C C . PRO A 1 109 ? -19.269 17.175 6.237 1.00 67.69 109 PRO A C 1
ATOM 868 O O . PRO A 1 109 ? -18.459 16.707 7.035 1.00 67.69 109 PRO A O 1
ATOM 871 N N . GLU A 1 110 ? -20.323 16.461 5.826 1.00 68.06 110 GLU A N 1
ATOM 872 C CA . GLU A 1 110 ? -20.603 15.096 6.297 1.00 68.06 110 GLU A CA 1
ATOM 873 C C . GLU A 1 110 ? -19.541 14.085 5.828 1.00 68.06 110 GLU A C 1
ATOM 875 O O . GLU A 1 110 ? -19.190 13.147 6.548 1.00 68.06 110 GLU A O 1
ATOM 880 N N . GLY A 1 111 ? -18.989 14.294 4.630 1.00 73.62 111 GLY A N 1
ATOM 881 C CA . GLY A 1 111 ? -17.871 13.507 4.114 1.00 73.62 111 GLY A CA 1
ATOM 882 C C . GLY A 1 111 ? -16.583 13.772 4.892 1.00 73.62 111 GLY A C 1
ATOM 883 O O . GLY A 1 111 ? -15.850 12.835 5.188 1.00 73.62 111 GLY A O 1
ATOM 884 N N . MET A 1 112 ? -16.346 15.019 5.306 1.00 78.31 112 MET A N 1
ATOM 885 C CA . MET A 1 112 ? -15.166 15.381 6.097 1.00 78.31 112 MET A CA 1
ATOM 886 C C . MET A 1 112 ? -15.174 14.747 7.492 1.00 78.31 112 MET A C 1
ATOM 888 O O . MET A 1 112 ? -14.170 14.171 7.904 1.00 78.31 112 MET A O 1
ATOM 892 N N . ALA A 1 113 ? -16.317 14.773 8.185 1.00 78.81 113 ALA A N 1
ATOM 893 C CA . ALA A 1 113 ? -16.476 14.082 9.467 1.00 78.81 113 ALA A CA 1
ATOM 894 C C . ALA A 1 113 ? -16.206 12.569 9.345 1.00 78.81 113 ALA A C 1
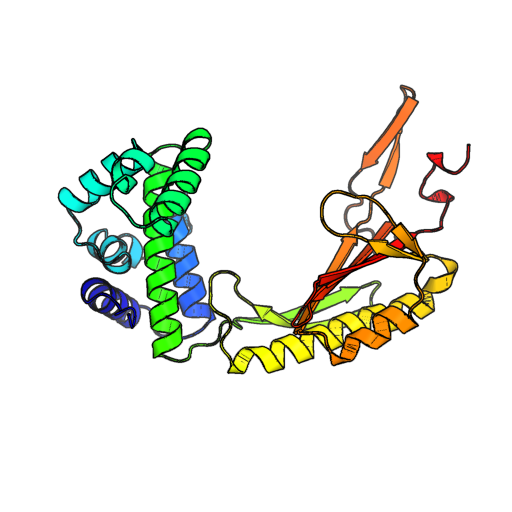ATOM 896 O O . ALA A 1 113 ? -15.554 11.980 10.204 1.00 78.81 113 ALA A O 1
ATOM 897 N N . SER A 1 114 ? -16.659 11.954 8.249 1.00 80.12 114 SER A N 1
ATOM 898 C CA . SER A 1 114 ? -16.441 10.528 7.973 1.00 80.12 114 SER A CA 1
ATOM 899 C C . SER A 1 114 ? -14.969 10.191 7.722 1.00 80.12 114 SER A C 1
ATOM 901 O O . SER A 1 114 ? -14.481 9.182 8.222 1.00 80.12 114 SER A O 1
ATOM 903 N N . ILE A 1 115 ? -14.248 11.040 6.981 1.00 83.81 115 ILE A N 1
ATOM 904 C CA . ILE A 1 115 ? -12.808 10.870 6.729 1.00 83.81 115 ILE A CA 1
ATOM 905 C C . ILE A 1 115 ? -12.021 10.998 8.035 1.00 83.81 115 ILE A C 1
ATOM 907 O O . ILE A 1 115 ? -11.138 10.187 8.296 1.00 83.81 115 ILE A O 1
ATOM 911 N N . MET A 1 116 ? -12.369 11.973 8.878 1.00 84.88 116 MET A N 1
ATOM 912 C CA . MET A 1 116 ? -11.707 12.165 10.168 1.00 84.88 116 MET A CA 1
ATOM 913 C C . MET A 1 116 ? -11.894 10.952 11.090 1.00 84.88 116 MET A C 1
ATOM 915 O O . MET A 1 116 ? -10.923 10.466 11.666 1.00 84.88 116 MET A O 1
ATOM 919 N N . LEU A 1 117 ? -13.122 10.425 11.189 1.00 88.12 117 LEU A N 1
ATOM 920 C CA . LEU A 1 117 ? -13.396 9.193 11.937 1.00 88.12 117 LEU A CA 1
ATOM 921 C C . LEU A 1 117 ? -12.611 8.009 11.372 1.00 88.12 117 LEU A C 1
ATOM 923 O O . LEU A 1 117 ? -12.009 7.259 12.131 1.00 88.12 117 LEU A O 1
ATOM 927 N N . TYR A 1 118 ? -12.582 7.855 10.047 1.00 90.00 118 TYR A N 1
ATOM 928 C CA . TYR A 1 118 ? -11.804 6.803 9.401 1.00 90.00 118 TYR A CA 1
ATOM 929 C C . TYR A 1 118 ? -10.311 6.896 9.743 1.00 90.00 118 TYR A C 1
ATOM 931 O O . TYR A 1 118 ? -9.714 5.872 10.060 1.00 90.00 118 TYR A O 1
ATOM 939 N N . HIS A 1 119 ? -9.715 8.092 9.732 1.00 89.00 119 HIS A N 1
ATOM 940 C CA . HIS A 1 119 ? -8.313 8.264 10.119 1.00 89.00 119 HIS A CA 1
ATOM 941 C C . HIS A 1 119 ? -8.069 7.881 11.581 1.00 89.00 119 HIS A C 1
ATOM 943 O O . HIS A 1 119 ? -7.164 7.099 11.833 1.00 89.00 119 HIS A O 1
ATOM 949 N N . GLN A 1 120 ? -8.927 8.298 12.519 1.00 90.00 120 GLN A N 1
ATOM 950 C CA . GLN A 1 120 ? -8.800 7.862 13.918 1.00 90.00 120 GLN A CA 1
ATOM 951 C C . GLN A 1 120 ? -8.910 6.340 14.070 1.00 90.00 120 GLN A C 1
ATOM 953 O O . GLN A 1 120 ? -8.120 5.726 14.782 1.00 90.00 120 GLN A O 1
ATOM 958 N N . ILE A 1 121 ? -9.862 5.711 13.374 1.00 94.44 121 ILE A N 1
ATOM 959 C CA . ILE A 1 121 ? -10.013 4.250 13.379 1.00 94.44 121 ILE A CA 1
ATOM 960 C C . ILE A 1 121 ? -8.758 3.581 12.810 1.00 94.44 121 ILE A C 1
ATOM 962 O O . ILE A 1 121 ? -8.269 2.617 13.395 1.00 94.44 121 ILE A O 1
ATOM 966 N N . ARG A 1 122 ? -8.232 4.084 11.686 1.00 94.06 122 ARG A N 1
ATOM 967 C CA . ARG A 1 122 ? -7.002 3.583 11.065 1.00 94.06 122 ARG A CA 1
ATOM 968 C C . ARG A 1 122 ? -5.839 3.657 12.041 1.00 94.06 122 ARG A C 1
ATOM 970 O O . ARG A 1 122 ? -5.184 2.645 12.245 1.00 94.06 122 ARG A O 1
ATOM 977 N N . ASP A 1 123 ? -5.627 4.802 12.673 1.00 92.25 123 ASP A N 1
ATOM 978 C CA . ASP A 1 123 ? -4.495 5.010 13.573 1.00 92.25 123 ASP A CA 1
ATOM 979 C C . ASP A 1 123 ? -4.598 4.079 14.804 1.00 92.25 123 ASP A C 1
ATOM 981 O O . ASP A 1 123 ? -3.630 3.418 15.176 1.00 92.25 123 ASP A O 1
ATOM 985 N N . HIS A 1 124 ? -5.798 3.880 15.367 1.00 95.25 124 HIS A N 1
ATOM 986 C CA . HIS A 1 124 ? -5.999 2.883 16.429 1.00 95.25 124 HIS A CA 1
ATOM 987 C C . HIS A 1 124 ? -5.775 1.438 15.962 1.00 95.25 124 HIS A C 1
ATOM 989 O O . HIS A 1 124 ? -5.224 0.625 16.708 1.00 95.25 124 HIS A O 1
ATOM 995 N N . VAL A 1 125 ? -6.185 1.099 14.735 1.00 95.69 125 VAL A N 1
ATOM 996 C CA . VAL A 1 125 ? -5.910 -0.214 14.134 1.00 95.69 125 VAL A CA 1
ATOM 997 C C . VAL A 1 125 ? -4.411 -0.417 13.929 1.00 95.69 125 VAL A C 1
ATOM 999 O O . VAL A 1 125 ? -3.932 -1.520 14.163 1.00 95.69 125 VAL A O 1
ATOM 1002 N N . GLN A 1 126 ? -3.659 0.621 13.567 1.00 93.75 126 GLN A N 1
ATOM 1003 C CA . GLN A 1 126 ? -2.203 0.554 13.442 1.00 93.75 126 GLN A CA 1
ATOM 1004 C C . GLN A 1 126 ? -1.523 0.301 14.797 1.00 93.75 126 GLN A C 1
ATOM 1006 O O . GLN A 1 126 ? -0.650 -0.561 14.893 1.00 93.75 126 GLN A O 1
ATOM 1011 N N . LEU A 1 127 ? -1.978 0.951 15.874 1.00 93.56 127 LEU A N 1
ATOM 1012 C CA . LEU A 1 127 ? -1.495 0.654 17.231 1.00 93.56 127 LEU A CA 1
ATOM 1013 C C . LEU A 1 127 ? -1.814 -0.788 17.654 1.00 93.56 127 LEU A C 1
ATOM 1015 O O . LEU A 1 127 ? -0.965 -1.489 18.204 1.00 93.56 127 LEU A O 1
ATOM 1019 N N . LEU A 1 128 ? -3.028 -1.261 17.363 1.00 94.94 128 LEU A N 1
ATOM 1020 C CA . LEU A 1 128 ? -3.435 -2.646 17.608 1.00 94.94 128 LEU A CA 1
ATOM 1021 C C . LEU A 1 128 ? -2.591 -3.644 16.806 1.00 94.94 128 LEU A C 1
ATOM 1023 O O . LEU A 1 128 ? -2.221 -4.698 17.324 1.00 94.94 128 LEU A O 1
ATOM 1027 N N . GLN A 1 129 ? -2.298 -3.316 15.549 1.00 94.06 129 GLN A N 1
ATOM 1028 C CA . GLN A 1 129 ? -1.467 -4.110 14.656 1.00 94.06 129 GLN A CA 1
ATOM 1029 C C . GLN A 1 129 ? -0.056 -4.273 15.231 1.00 94.06 129 GLN A C 1
ATOM 1031 O O . GLN A 1 129 ? 0.452 -5.392 15.273 1.00 94.06 129 GLN A O 1
ATOM 1036 N N . GLN A 1 130 ? 0.540 -3.189 15.738 1.00 93.00 130 GLN A N 1
ATOM 1037 C CA . GLN A 1 130 ? 1.827 -3.221 16.436 1.00 93.00 130 GLN A CA 1
ATOM 1038 C C . GLN A 1 130 ? 1.753 -4.039 17.734 1.00 93.00 130 GLN A C 1
ATOM 1040 O O . GLN A 1 130 ? 2.608 -4.891 17.964 1.00 93.00 130 GLN A O 1
ATOM 1045 N N . GLU A 1 131 ? 0.728 -3.837 18.571 1.00 93.00 131 GLU A N 1
ATOM 1046 C CA . GLU A 1 131 ? 0.553 -4.584 19.830 1.00 93.00 131 GLU A CA 1
ATOM 1047 C C . GLU A 1 131 ? 0.457 -6.098 19.584 1.00 93.00 131 GLU A C 1
ATOM 1049 O O . GLU A 1 131 ? 1.019 -6.891 20.339 1.00 93.00 131 GLU A O 1
ATOM 1054 N N . LYS A 1 132 ? -0.240 -6.505 18.518 1.00 93.44 132 LYS A N 1
ATOM 1055 C CA . LYS A 1 132 ? -0.491 -7.914 18.188 1.00 93.44 132 LYS A CA 1
ATOM 1056 C C . LYS A 1 132 ? 0.481 -8.516 17.172 1.00 93.44 132 LYS A C 1
ATOM 1058 O O . LYS A 1 132 ? 0.339 -9.699 16.880 1.00 93.44 132 LYS A O 1
ATOM 1063 N N . GLN A 1 133 ? 1.435 -7.738 16.656 1.00 94.19 133 GLN A N 1
ATOM 1064 C CA . GLN A 1 133 ? 2.365 -8.147 15.591 1.00 94.19 133 GLN A CA 1
ATOM 1065 C C . GLN A 1 133 ? 1.627 -8.750 14.378 1.00 94.19 133 GLN A C 1
ATOM 1067 O O . GLN A 1 133 ? 1.915 -9.853 13.927 1.00 94.19 133 GLN A O 1
ATOM 1072 N N . ILE A 1 134 ? 0.604 -8.048 13.880 1.00 94.56 134 ILE A N 1
ATOM 1073 C CA . ILE A 1 134 ? -0.156 -8.484 12.699 1.00 94.56 134 ILE A CA 1
ATOM 1074 C C . ILE A 1 134 ? 0.505 -7.903 11.444 1.00 94.56 134 ILE A C 1
ATOM 1076 O O . ILE A 1 134 ? 0.536 -6.690 11.272 1.00 94.56 134 ILE A O 1
ATOM 1080 N N . SER A 1 135 ? 1.007 -8.753 10.550 1.00 93.38 135 SER A N 1
ATOM 1081 C CA . SER A 1 135 ? 1.638 -8.338 9.284 1.00 93.38 135 SER A CA 1
ATOM 1082 C C . SER A 1 135 ? 0.748 -7.415 8.429 1.00 93.38 135 SER A C 1
ATOM 1084 O O . SER A 1 135 ? -0.481 -7.518 8.444 1.00 93.38 135 SER A O 1
ATOM 1086 N N . GLY A 1 136 ? 1.367 -6.515 7.659 1.00 91.88 136 GLY A N 1
ATOM 1087 C CA . GLY A 1 136 ? 0.684 -5.721 6.627 1.00 91.88 136 GLY A CA 1
ATOM 1088 C C . GLY A 1 136 ? 0.488 -6.469 5.299 1.00 91.88 136 GLY A C 1
ATOM 1089 O O . GLY A 1 136 ? -0.231 -5.992 4.416 1.00 91.88 136 GLY A O 1
ATOM 1090 N N . ILE A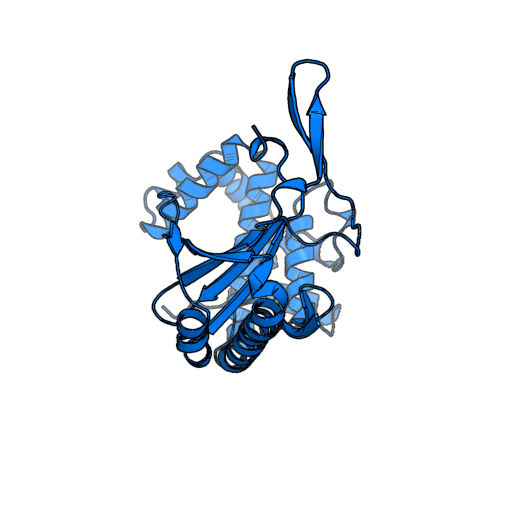 1 137 ? 1.111 -7.644 5.148 1.00 91.88 137 ILE A N 1
ATOM 1091 C CA . ILE A 1 137 ? 1.042 -8.478 3.944 1.00 91.88 137 ILE A CA 1
ATOM 1092 C C . ILE A 1 137 ? -0.291 -9.224 3.916 1.00 91.88 137 ILE A C 1
ATOM 1094 O O . ILE A 1 137 ? -0.565 -10.082 4.756 1.00 91.88 137 ILE A O 1
ATOM 1098 N N . VAL A 1 138 ? -1.114 -8.933 2.911 1.00 88.81 138 VAL A N 1
ATOM 1099 C CA . VAL A 1 138 ? -2.443 -9.542 2.744 1.00 88.81 138 VAL A CA 1
ATOM 1100 C C . VAL A 1 138 ? -2.427 -10.804 1.887 1.00 88.81 138 VAL A C 1
ATOM 1102 O O . VAL A 1 138 ? -3.384 -11.579 1.924 1.00 88.81 138 VAL A O 1
ATOM 1105 N N . GLY A 1 139 ? -1.343 -11.046 1.152 1.00 89.88 139 GLY A N 1
ATOM 1106 C CA . GLY A 1 139 ? -1.188 -12.244 0.341 1.00 89.88 139 GLY A CA 1
ATOM 1107 C C . GLY A 1 139 ? -0.013 -12.162 -0.620 1.00 89.88 139 GLY A C 1
ATOM 1108 O O . GLY A 1 139 ? 0.984 -11.490 -0.364 1.00 89.88 139 GLY A O 1
ATOM 1109 N N . GLU A 1 140 ? -0.153 -12.872 -1.732 1.00 92.38 140 GLU A N 1
ATOM 1110 C CA . GLU A 1 140 ? 0.767 -12.839 -2.860 1.00 92.38 140 GLU A CA 1
ATOM 1111 C C . GLU A 1 140 ? -0.007 -12.452 -4.120 1.00 92.38 140 GLU A C 1
ATOM 1113 O O . GLU A 1 140 ? -1.169 -12.833 -4.286 1.00 92.38 140 GLU A O 1
ATOM 1118 N N . ARG A 1 141 ? 0.642 -11.712 -5.018 1.00 91.44 141 ARG A N 1
ATOM 1119 C CA . ARG A 1 141 ? 0.101 -11.341 -6.327 1.00 91.44 141 ARG A CA 1
ATOM 1120 C C . ARG A 1 141 ? 1.108 -11.624 -7.430 1.00 91.44 141 ARG A C 1
ATOM 1122 O O . ARG A 1 141 ? 2.320 -11.533 -7.234 1.00 91.44 141 ARG A O 1
ATOM 1129 N N . GLU A 1 142 ? 0.601 -11.934 -8.615 1.00 93.00 142 GLU A N 1
ATOM 1130 C CA . GLU A 1 142 ? 1.424 -12.029 -9.817 1.00 93.00 142 GLU A CA 1
ATOM 1131 C C . GLU A 1 142 ? 1.628 -10.632 -10.407 1.00 93.00 142 GLU A C 1
ATOM 1133 O O . GLU A 1 142 ? 0.680 -9.879 -10.629 1.00 93.00 142 GLU A O 1
ATOM 1138 N N . THR A 1 143 ? 2.885 -10.283 -10.656 1.00 89.44 143 THR A N 1
ATOM 1139 C CA . THR A 1 143 ? 3.281 -9.099 -11.421 1.00 89.44 143 THR A CA 1
ATOM 1140 C C . THR A 1 143 ? 3.941 -9.580 -12.696 1.00 89.44 143 THR A C 1
ATOM 1142 O O . THR A 1 143 ? 4.780 -10.478 -12.645 1.00 89.44 143 THR A O 1
ATOM 1145 N N . GLY A 1 144 ? 3.567 -9.005 -13.836 1.00 89.25 144 GLY A N 1
ATOM 1146 C CA . GLY A 1 144 ? 4.113 -9.422 -15.117 1.00 89.25 144 GLY A CA 1
ATOM 1147 C C . GLY A 1 144 ? 4.453 -8.273 -16.045 1.00 89.25 144 GLY A C 1
ATOM 1148 O O . GLY A 1 144 ? 3.906 -7.178 -15.931 1.00 89.25 144 GLY A O 1
ATOM 1149 N N . LEU A 1 145 ? 5.361 -8.559 -16.970 1.00 88.38 145 LEU A N 1
ATOM 1150 C CA . LEU A 1 145 ? 5.836 -7.658 -18.006 1.00 88.38 145 LEU A CA 1
ATOM 1151 C C . LEU A 1 145 ? 6.112 -8.477 -19.268 1.00 88.38 145 LEU A C 1
ATOM 1153 O O . LEU A 1 145 ? 6.854 -9.454 -19.215 1.00 88.38 145 LEU A O 1
ATOM 1157 N N . LEU A 1 146 ? 5.503 -8.095 -20.396 1.00 85.06 146 LEU A N 1
ATOM 1158 C CA . LEU A 1 146 ? 5.701 -8.752 -21.698 1.00 85.06 146 LEU A CA 1
ATOM 1159 C C . LEU A 1 146 ? 5.603 -10.292 -21.632 1.00 85.06 146 LEU A C 1
ATOM 1161 O O . LEU A 1 146 ? 6.486 -11.012 -22.095 1.00 85.06 146 LEU A O 1
ATOM 1165 N N . GLY A 1 147 ? 4.550 -10.804 -20.986 1.00 83.19 147 GLY A N 1
ATOM 1166 C CA . GLY A 1 147 ? 4.292 -12.246 -20.863 1.00 83.19 147 GLY A CA 1
ATOM 1167 C C . GLY A 1 147 ? 5.195 -13.006 -19.882 1.00 83.19 147 GLY A C 1
ATOM 1168 O O . GLY A 1 147 ? 5.046 -14.219 -19.752 1.00 83.19 147 GLY A O 1
ATOM 1169 N N . HIS A 1 148 ? 6.097 -12.321 -19.175 1.00 89.69 148 HIS A N 1
ATOM 1170 C CA . HIS A 1 148 ? 6.906 -12.882 -18.092 1.00 89.69 148 HIS A CA 1
ATOM 1171 C C . HIS A 1 148 ? 6.305 -12.472 -16.750 1.00 89.69 148 HIS A C 1
ATOM 1173 O O . HIS A 1 148 ? 5.837 -11.344 -16.616 1.00 89.69 148 HIS A O 1
ATOM 1179 N N . TYR A 1 149 ? 6.314 -13.368 -15.763 1.00 93.06 149 TYR A N 1
ATOM 1180 C CA . TYR A 1 149 ? 5.617 -13.166 -14.491 1.00 93.06 149 TYR A CA 1
ATOM 1181 C C . TYR A 1 149 ? 6.484 -13.565 -13.301 1.00 93.06 149 TYR A C 1
ATOM 1183 O O . TYR A 1 149 ? 7.231 -14.541 -13.360 1.00 93.06 149 TYR A O 1
ATOM 1191 N N . VAL A 1 150 ? 6.336 -12.828 -12.202 1.00 95.62 150 VAL A N 1
ATOM 1192 C CA . VAL A 1 150 ? 6.902 -13.150 -10.891 1.00 95.62 150 VAL A CA 1
ATOM 1193 C C . VAL A 1 150 ? 5.844 -12.982 -9.807 1.00 95.62 150 VAL A C 1
ATOM 1195 O O . VAL A 1 150 ? 4.997 -12.089 -9.867 1.00 95.62 150 VAL A O 1
ATOM 1198 N N . THR A 1 151 ? 5.911 -13.829 -8.785 1.00 96.31 151 THR A N 1
ATOM 1199 C CA . THR A 1 151 ? 5.057 -13.720 -7.600 1.00 96.31 151 THR A CA 1
ATOM 1200 C C . THR A 1 151 ? 5.728 -12.844 -6.548 1.00 96.31 151 THR A C 1
ATOM 1202 O O . THR A 1 151 ? 6.852 -13.127 -6.108 1.00 96.31 151 THR A O 1
ATOM 1205 N N . VAL A 1 152 ? 5.017 -11.797 -6.135 1.00 95.56 152 VAL A N 1
ATOM 1206 C CA . VAL A 1 152 ? 5.434 -10.817 -5.127 1.00 95.56 152 VAL A CA 1
ATOM 1207 C C . VAL A 1 152 ? 4.437 -10.789 -3.982 1.00 95.56 152 VAL A C 1
ATOM 1209 O O . VAL A 1 152 ? 3.275 -11.157 -4.161 1.00 95.56 152 VAL A O 1
ATOM 1212 N N . VAL A 1 153 ? 4.874 -10.353 -2.806 1.00 94.12 153 VAL A N 1
ATOM 1213 C CA . VAL A 1 153 ? 3.936 -10.110 -1.708 1.00 94.12 153 VAL A CA 1
ATOM 1214 C C . VAL A 1 153 ? 3.025 -8.925 -2.032 1.00 94.12 153 VAL A C 1
ATOM 1216 O O . VAL A 1 153 ? 3.427 -7.976 -2.707 1.00 94.12 153 VAL A O 1
ATOM 1219 N N . ASP A 1 154 ? 1.779 -9.019 -1.583 1.00 90.31 154 ASP A N 1
ATOM 1220 C CA . ASP A 1 154 ? 0.774 -7.972 -1.717 1.00 90.31 154 ASP A CA 1
ATOM 1221 C C . ASP A 1 154 ? 0.544 -7.306 -0.361 1.00 90.31 154 ASP A C 1
ATOM 1223 O O . ASP A 1 154 ? 0.368 -7.995 0.652 1.00 90.31 154 ASP A O 1
ATOM 1227 N N . PHE A 1 155 ? 0.546 -5.977 -0.340 1.00 86.38 155 PHE A N 1
ATOM 1228 C CA . PHE A 1 155 ? 0.375 -5.182 0.873 1.00 86.38 155 PHE A CA 1
ATOM 1229 C C . PHE A 1 155 ? -0.945 -4.447 0.824 1.00 86.38 155 PHE A C 1
ATOM 1231 O O . PHE A 1 155 ? -1.427 -4.056 -0.236 1.00 86.38 155 PHE A O 1
ATOM 1238 N N . ASN A 1 156 ? -1.511 -4.216 2.000 1.00 82.75 156 ASN A N 1
ATOM 1239 C CA . ASN A 1 156 ? -2.546 -3.212 2.115 1.00 82.75 156 ASN A CA 1
ATOM 1240 C C . ASN A 1 156 ? -1.922 -1.888 2.554 1.00 82.75 156 ASN A C 1
ATOM 1242 O O . ASN A 1 156 ? -1.500 -1.773 3.701 1.00 82.75 156 ASN A O 1
ATOM 1246 N N . ASP A 1 157 ? -1.977 -0.882 1.683 1.00 81.38 157 ASP A N 1
ATOM 1247 C CA . ASP A 1 157 ? -1.501 0.489 1.929 1.00 81.38 157 ASP A CA 1
ATOM 1248 C C . ASP A 1 157 ? -2.122 1.165 3.173 1.00 81.38 157 ASP A C 1
ATOM 1250 O O . ASP A 1 157 ? -1.668 2.213 3.626 1.00 81.38 157 ASP A O 1
ATOM 1254 N N . GLN A 1 158 ? -3.200 0.602 3.729 1.00 85.12 158 GLN A N 1
ATOM 1255 C CA . GLN A 1 158 ? -3.846 1.081 4.953 1.00 85.12 158 GLN A CA 1
ATOM 1256 C C . GLN A 1 158 ? -3.218 0.510 6.239 1.00 85.12 158 GLN A C 1
ATOM 1258 O O . GLN A 1 158 ? -3.430 1.079 7.314 1.00 85.12 158 GLN A O 1
ATOM 1263 N N . LEU A 1 159 ? -2.491 -0.608 6.149 1.00 90.69 159 LEU A N 1
ATOM 1264 C CA . LEU A 1 159 ? -1.835 -1.291 7.267 1.00 90.69 159 LEU A CA 1
ATOM 1265 C C . LEU A 1 159 ? -0.345 -0.934 7.328 1.00 90.69 159 LEU A C 1
ATOM 1267 O O . LEU A 1 159 ? 0.273 -0.604 6.320 1.00 90.69 159 LEU A O 1
ATOM 1271 N N . LEU A 1 160 ? 0.246 -1.016 8.520 1.00 90.44 160 LEU A N 1
ATOM 1272 C CA . LEU A 1 160 ? 1.683 -0.830 8.698 1.00 90.44 160 LEU A CA 1
ATOM 1273 C C . LEU A 1 160 ? 2.459 -2.025 8.147 1.00 90.44 160 LEU A C 1
ATOM 1275 O O . LEU A 1 160 ? 2.056 -3.176 8.330 1.00 90.44 160 LEU A O 1
ATOM 1279 N N . GLN A 1 161 ? 3.617 -1.736 7.559 1.00 89.94 161 GLN A N 1
ATOM 1280 C CA . GLN A 1 161 ? 4.657 -2.725 7.303 1.00 89.94 161 GLN A CA 1
ATOM 1281 C C . GLN A 1 161 ? 5.418 -2.977 8.612 1.00 89.94 161 GLN A C 1
ATOM 1283 O O . GLN A 1 161 ? 5.970 -2.047 9.206 1.00 89.94 161 GLN A O 1
ATOM 1288 N N . LEU A 1 162 ? 5.428 -4.221 9.090 1.00 90.38 162 LEU A N 1
ATOM 1289 C CA . LEU A 1 162 ? 6.180 -4.590 10.290 1.00 90.38 162 LEU A CA 1
ATOM 1290 C C . LEU A 1 162 ? 7.653 -4.885 9.956 1.00 90.38 162 LEU A C 1
ATOM 1292 O O . LEU A 1 162 ? 7.960 -5.240 8.818 1.00 90.38 162 LEU A O 1
ATOM 1296 N N . PRO A 1 163 ? 8.582 -4.827 10.933 1.00 90.12 163 PRO A N 1
ATOM 1297 C CA . PRO A 1 163 ? 9.990 -5.168 10.697 1.00 90.12 163 PRO A CA 1
ATOM 1298 C C . PRO A 1 163 ? 10.204 -6.559 10.080 1.00 90.12 163 PRO A C 1
ATOM 1300 O O . PRO A 1 163 ? 11.121 -6.756 9.286 1.00 90.12 163 PRO A O 1
ATOM 1303 N N . GLU A 1 164 ? 9.343 -7.521 10.416 1.00 87.62 164 GLU A N 1
ATOM 1304 C CA . GLU A 1 164 ? 9.346 -8.871 9.841 1.00 87.62 164 GLU A CA 1
ATOM 1305 C C . GLU A 1 164 ? 8.887 -8.916 8.371 1.00 87.62 164 GLU A C 1
ATOM 1307 O O . GLU A 1 164 ? 9.347 -9.776 7.613 1.00 87.62 164 GLU A O 1
ATOM 1312 N N . ASP A 1 165 ? 8.064 -7.956 7.935 1.00 92.56 165 ASP A N 1
ATOM 1313 C CA . ASP A 1 165 ? 7.608 -7.845 6.547 1.00 92.56 165 ASP A CA 1
ATOM 1314 C C . ASP A 1 165 ? 8.742 -7.380 5.627 1.00 92.56 165 ASP A C 1
ATOM 1316 O O . ASP A 1 165 ? 8.851 -7.882 4.507 1.00 92.56 165 ASP A O 1
ATOM 1320 N N . LEU A 1 166 ? 9.620 -6.489 6.116 1.00 90.62 166 LEU A N 1
ATOM 1321 C CA . LEU A 1 166 ? 10.677 -5.805 5.347 1.00 90.62 166 LEU A CA 1
ATOM 1322 C C . LEU A 1 166 ? 11.522 -6.757 4.493 1.00 90.62 166 LEU A C 1
ATOM 1324 O O . LEU A 1 166 ? 11.778 -6.487 3.321 1.00 90.62 166 LEU A O 1
ATOM 1328 N N . SER A 1 167 ? 11.909 -7.906 5.053 1.00 91.75 167 SER A N 1
ATOM 1329 C CA . SER A 1 167 ? 12.694 -8.913 4.325 1.00 91.75 167 SER A CA 1
ATOM 1330 C C . SER A 1 167 ? 11.944 -9.490 3.116 1.00 91.75 167 SER A C 1
ATOM 1332 O O . SER A 1 167 ? 12.512 -9.628 2.035 1.00 91.75 167 SER A O 1
ATOM 1334 N N . ARG A 1 168 ? 10.641 -9.754 3.265 1.00 94.00 168 ARG A N 1
ATOM 1335 C CA . ARG A 1 168 ? 9.778 -10.292 2.204 1.00 94.00 168 ARG A CA 1
ATOM 1336 C C . ARG A 1 168 ? 9.464 -9.240 1.139 1.00 94.00 168 ARG A C 1
ATOM 1338 O O . ARG A 1 168 ? 9.332 -9.597 -0.037 1.00 94.00 168 ARG A O 1
ATOM 1345 N N . ILE A 1 169 ? 9.355 -7.968 1.541 1.00 93.00 169 ILE A N 1
ATOM 1346 C CA . ILE A 1 169 ? 9.213 -6.828 0.620 1.00 93.00 169 ILE A CA 1
ATOM 1347 C C . ILE A 1 169 ? 10.465 -6.726 -0.249 1.00 93.00 169 ILE A C 1
ATOM 1349 O O . ILE A 1 169 ? 10.359 -6.784 -1.471 1.00 93.00 169 ILE A O 1
ATOM 1353 N N . ALA A 1 170 ? 11.645 -6.696 0.374 1.00 93.62 170 ALA A N 1
ATOM 1354 C CA . ALA A 1 170 ? 12.923 -6.595 -0.324 1.00 93.62 170 ALA A CA 1
ATOM 1355 C C . ALA A 1 170 ? 13.160 -7.785 -1.271 1.00 93.62 170 ALA A C 1
ATOM 1357 O O . ALA A 1 170 ? 13.618 -7.615 -2.401 1.00 93.62 170 ALA A O 1
ATOM 1358 N N . ASP A 1 171 ? 12.793 -9.002 -0.862 1.00 95.25 171 ASP A N 1
ATOM 1359 C CA . ASP A 1 171 ? 12.863 -10.175 -1.740 1.00 95.25 171 ASP A CA 1
ATOM 1360 C C . ASP A 1 171 ? 11.906 -10.070 -2.935 1.00 95.25 171 ASP A C 1
ATOM 1362 O O . ASP A 1 171 ? 12.242 -10.485 -4.046 1.00 95.25 171 ASP A O 1
ATOM 1366 N N . SER A 1 172 ? 10.723 -9.484 -2.744 1.00 95.88 172 SER A N 1
ATOM 1367 C CA . SER A 1 172 ? 9.797 -9.202 -3.843 1.00 95.88 172 SER A CA 1
ATOM 1368 C C . SER A 1 172 ? 10.313 -8.099 -4.762 1.00 95.88 172 SER A C 1
ATOM 1370 O O . SER A 1 172 ? 10.238 -8.251 -5.980 1.00 95.88 172 SER A O 1
ATOM 1372 N N . ALA A 1 173 ? 10.916 -7.048 -4.205 1.00 96.00 173 ALA A N 1
ATOM 1373 C CA . ALA A 1 173 ? 11.559 -5.982 -4.961 1.00 96.00 173 ALA A CA 1
ATOM 1374 C C . ALA A 1 173 ? 12.641 -6.546 -5.890 1.00 96.00 173 ALA A C 1
ATOM 1376 O O . ALA A 1 173 ? 12.631 -6.287 -7.092 1.00 96.00 173 ALA A O 1
ATOM 1377 N N . LYS A 1 174 ? 13.505 -7.429 -5.372 1.00 96.56 174 LYS A N 1
ATOM 1378 C CA . LYS A 1 174 ? 14.523 -8.125 -6.174 1.00 96.56 174 LYS A CA 1
ATOM 1379 C C . LYS A 1 174 ? 13.923 -8.914 -7.331 1.00 96.56 174 LYS A C 1
ATOM 1381 O O . LYS A 1 174 ? 14.450 -8.849 -8.436 1.00 96.56 174 LYS A O 1
ATOM 1386 N N . LYS A 1 175 ? 12.814 -9.631 -7.116 1.00 96.88 175 LYS A N 1
ATOM 1387 C CA . LYS A 1 175 ? 12.121 -10.358 -8.195 1.00 96.88 175 LYS A CA 1
ATOM 1388 C C . LYS A 1 175 ? 11.585 -9.416 -9.272 1.00 96.88 175 LYS A C 1
ATOM 1390 O O . LYS A 1 175 ? 11.682 -9.739 -10.449 1.00 96.88 175 LYS A O 1
ATOM 1395 N N . VAL A 1 176 ? 11.033 -8.265 -8.885 1.00 96.94 176 VAL A N 1
ATOM 1396 C CA . VAL A 1 176 ? 10.515 -7.246 -9.816 1.00 96.94 176 VAL A CA 1
ATOM 1397 C C . VAL A 1 176 ? 11.645 -6.625 -10.637 1.00 96.94 176 VAL A C 1
ATOM 1399 O O . VAL A 1 176 ? 11.538 -6.531 -11.860 1.00 96.94 176 VAL A O 1
ATOM 1402 N N . VAL A 1 177 ? 12.750 -6.252 -9.988 1.00 96.62 177 VAL A N 1
ATOM 1403 C CA . VAL A 1 177 ? 13.940 -5.725 -10.671 1.00 96.62 177 VAL A CA 1
ATOM 1404 C C . VAL A 1 177 ? 14.534 -6.782 -11.601 1.00 96.62 177 VAL A C 1
ATOM 1406 O O . VAL A 1 177 ? 14.856 -6.471 -12.744 1.00 96.62 177 VAL A O 1
ATOM 1409 N N . GLN A 1 178 ? 14.625 -8.039 -11.158 1.00 96.19 178 GLN A N 1
ATOM 1410 C CA . GLN A 1 178 ? 15.115 -9.135 -11.992 1.00 96.19 178 GLN A CA 1
ATOM 1411 C C . GLN A 1 178 ? 14.199 -9.389 -13.195 1.00 96.19 178 GLN A C 1
ATOM 1413 O O . GLN A 1 178 ? 14.698 -9.517 -14.305 1.00 96.19 178 GLN A O 1
ATOM 1418 N N . LEU A 1 179 ? 12.874 -9.368 -13.014 1.00 95.69 179 LEU A N 1
ATOM 1419 C CA . LEU A 1 179 ? 11.913 -9.466 -14.116 1.00 95.69 179 LEU A CA 1
ATOM 1420 C C . LEU A 1 179 ? 12.174 -8.385 -15.174 1.00 95.69 179 LEU A C 1
ATOM 1422 O O . LEU A 1 179 ? 12.226 -8.684 -16.365 1.00 95.69 179 LEU A O 1
ATOM 1426 N N . PHE A 1 180 ? 12.378 -7.134 -14.757 1.00 95.50 180 PHE A N 1
ATOM 1427 C CA . PHE A 1 180 ? 12.732 -6.056 -15.681 1.00 95.50 180 PHE A CA 1
ATOM 1428 C C . PHE A 1 180 ? 14.069 -6.323 -16.386 1.00 95.50 180 PHE A C 1
ATOM 1430 O O . PHE A 1 180 ? 14.158 -6.212 -17.608 1.00 95.50 180 PHE A O 1
ATOM 1437 N N . LEU A 1 181 ? 15.096 -6.712 -15.627 1.00 94.25 181 LEU A N 1
ATOM 1438 C CA . LEU A 1 181 ? 16.426 -7.032 -16.144 1.00 94.25 181 LEU A CA 1
ATOM 1439 C C . LEU A 1 181 ? 16.463 -8.261 -17.046 1.00 94.25 181 LEU A C 1
ATOM 1441 O O . LEU A 1 181 ? 17.405 -8.358 -17.814 1.00 94.25 181 LEU A O 1
ATOM 1445 N N . ASP A 1 182 ? 15.505 -9.179 -16.972 1.00 93.62 182 ASP A N 1
ATOM 1446 C CA . ASP A 1 182 ? 15.425 -10.347 -17.856 1.00 93.62 182 ASP A CA 1
ATOM 1447 C C . ASP A 1 182 ? 14.683 -10.005 -19.154 1.00 93.62 182 ASP A C 1
ATOM 1449 O O . ASP A 1 182 ? 15.068 -10.434 -20.244 1.00 93.62 182 ASP A O 1
ATOM 1453 N N . VAL A 1 183 ? 13.640 -9.179 -19.049 1.00 91.69 183 VAL A N 1
ATOM 1454 C CA . VAL A 1 183 ? 12.809 -8.780 -20.187 1.00 91.69 183 VAL A CA 1
ATOM 1455 C C . VAL A 1 183 ? 13.506 -7.724 -21.052 1.00 91.69 183 VAL A C 1
ATOM 1457 O O . VAL A 1 183 ? 13.474 -7.818 -22.277 1.00 91.69 183 VAL A O 1
ATOM 1460 N N . MET A 1 184 ? 14.170 -6.730 -20.456 1.00 91.06 184 MET A N 1
ATOM 1461 C CA . MET A 1 184 ? 14.805 -5.636 -21.207 1.00 91.06 184 MET A CA 1
ATOM 1462 C C . MET A 1 184 ? 15.964 -6.059 -22.126 1.00 91.06 184 MET A C 1
ATOM 1464 O O . MET A 1 184 ? 16.005 -5.564 -23.252 1.00 91.06 184 MET A O 1
ATOM 1468 N N . PRO A 1 185 ? 16.877 -6.980 -21.755 1.00 88.00 185 PRO A N 1
ATOM 1469 C CA . PRO A 1 185 ? 17.876 -7.515 -22.679 1.00 88.00 185 PRO A CA 1
ATOM 1470 C C . PRO A 1 185 ? 17.258 -8.140 -23.927 1.00 88.00 185 PRO A C 1
ATOM 1472 O O . PRO A 1 185 ? 17.802 -7.984 -25.017 1.00 88.00 185 PRO A O 1
ATOM 1475 N N . ALA A 1 186 ? 16.112 -8.816 -23.787 1.00 85.81 186 ALA A N 1
ATOM 1476 C CA . ALA A 1 186 ? 15.411 -9.427 -24.912 1.00 85.81 186 ALA A CA 1
ATOM 1477 C C . ALA A 1 186 ? 14.750 -8.394 -25.844 1.00 85.81 186 ALA A C 1
ATOM 1479 O O . ALA A 1 186 ? 14.379 -8.748 -26.959 1.00 85.81 186 ALA A O 1
ATOM 1480 N N . GLN A 1 187 ? 14.610 -7.140 -25.400 1.00 86.69 187 GLN A N 1
ATOM 1481 C CA . GLN A 1 187 ? 13.944 -6.051 -26.123 1.00 86.69 187 GLN A CA 1
ATOM 1482 C C . GLN A 1 187 ? 14.870 -4.845 -26.375 1.00 86.69 187 GLN A C 1
ATOM 1484 O O . GLN A 1 187 ? 14.403 -3.733 -26.622 1.00 86.69 187 GLN A O 1
ATOM 1489 N N . GLN A 1 188 ? 16.192 -5.024 -26.286 1.00 82.12 188 GLN A N 1
ATOM 1490 C CA . GLN A 1 188 ? 17.162 -3.922 -26.344 1.00 82.12 188 GLN A CA 1
ATOM 1491 C C . GLN A 1 188 ? 17.128 -3.138 -27.674 1.00 82.12 188 GLN A C 1
ATOM 1493 O O . GLN A 1 188 ? 17.482 -1.959 -27.720 1.00 82.12 188 GLN A O 1
ATOM 1498 N N . ASP A 1 189 ? 16.710 -3.773 -28.768 1.00 85.31 189 ASP A N 1
ATOM 1499 C CA . ASP A 1 189 ? 16.492 -3.129 -30.065 1.00 85.31 189 ASP A CA 1
ATOM 1500 C C . ASP A 1 189 ? 15.208 -2.286 -30.094 1.00 85.31 189 ASP A C 1
ATOM 1502 O O . ASP A 1 189 ? 15.160 -1.260 -30.779 1.00 85.31 189 ASP A O 1
ATOM 1506 N N . ARG A 1 190 ? 14.201 -2.675 -29.306 1.00 86.00 190 ARG A N 1
ATOM 1507 C CA . ARG A 1 190 ? 12.906 -1.996 -29.218 1.00 86.00 190 ARG A CA 1
ATOM 1508 C C . ARG A 1 190 ? 12.876 -0.854 -28.222 1.00 86.00 190 ARG A C 1
ATOM 1510 O O . ARG A 1 190 ? 12.060 0.033 -28.421 1.00 86.00 190 ARG A O 1
ATOM 1517 N N . TYR A 1 191 ? 13.740 -0.821 -27.207 1.00 89.19 191 TYR A N 1
ATOM 1518 C CA . TYR A 1 191 ? 13.666 0.198 -26.153 1.00 89.19 191 TYR A CA 1
ATOM 1519 C C . TYR A 1 191 ? 14.946 1.022 -25.976 1.00 89.19 191 TYR A C 1
ATOM 1521 O O . TYR A 1 191 ? 16.066 0.526 -26.082 1.00 89.19 191 TYR A O 1
ATOM 1529 N N . ALA A 1 192 ? 14.784 2.314 -25.681 1.00 90.12 192 ALA A N 1
ATOM 1530 C CA . ALA A 1 192 ? 15.831 3.161 -25.113 1.00 90.12 192 ALA A CA 1
ATOM 1531 C C . ALA A 1 192 ? 15.617 3.295 -23.601 1.00 90.12 192 ALA A C 1
ATOM 1533 O O . ALA A 1 192 ? 14.503 3.585 -23.178 1.00 90.12 192 ALA A O 1
ATOM 1534 N N . LEU A 1 193 ? 16.675 3.095 -22.809 1.00 92.81 193 LEU A N 1
ATOM 1535 C CA . LEU A 1 193 ? 16.620 3.174 -21.351 1.00 92.81 193 LEU A CA 1
ATOM 1536 C C . LEU A 1 193 ? 17.159 4.516 -20.847 1.00 92.81 193 LEU A C 1
ATOM 1538 O O . LEU A 1 193 ? 18.269 4.925 -21.201 1.00 92.81 193 LEU A O 1
ATOM 1542 N N . TYR A 1 194 ? 16.385 5.144 -19.973 1.00 91.88 194 TYR A N 1
ATOM 1543 C CA . TYR A 1 194 ? 16.686 6.421 -19.348 1.00 91.88 194 TYR A CA 1
ATOM 1544 C C . TYR A 1 194 ? 16.506 6.347 -17.836 1.00 91.88 194 TYR A C 1
ATOM 1546 O O . TYR A 1 194 ? 15.690 5.575 -17.333 1.00 91.88 194 TYR A O 1
ATOM 1554 N N . LYS A 1 195 ? 17.243 7.188 -17.119 1.00 89.94 195 LYS A N 1
ATOM 1555 C CA . LYS A 1 195 ? 17.001 7.510 -15.715 1.00 89.94 195 LYS A CA 1
ATOM 1556 C C . LYS A 1 195 ? 16.303 8.863 -15.632 1.00 89.94 195 LYS A C 1
ATOM 1558 O O . LYS A 1 195 ? 16.731 9.807 -16.294 1.00 89.94 195 LYS A O 1
ATOM 1563 N N . ASP A 1 196 ? 15.225 8.918 -14.859 1.00 83.44 196 ASP A N 1
ATOM 1564 C CA . ASP A 1 196 ? 14.426 10.124 -14.617 1.00 83.44 196 ASP A CA 1
ATOM 1565 C C . ASP A 1 196 ? 14.855 10.773 -13.295 1.00 83.44 196 ASP A C 1
ATOM 1567 O O . ASP A 1 196 ? 14.969 10.087 -12.273 1.00 83.44 196 ASP A O 1
ATOM 1571 N N . ALA A 1 197 ? 15.098 12.084 -13.312 1.00 65.62 197 ALA A N 1
ATOM 1572 C CA . ALA A 1 197 ? 15.304 12.872 -12.102 1.00 65.62 197 ALA A CA 1
ATOM 1573 C C . ALA A 1 197 ? 13.937 13.199 -11.471 1.00 65.62 197 ALA A C 1
ATOM 1575 O O . ALA A 1 197 ? 12.923 13.328 -12.147 1.00 65.62 197 ALA A O 1
ATOM 1576 N N . THR A 1 198 ? 13.861 13.286 -10.146 1.00 61.56 198 THR A N 1
ATOM 1577 C CA . THR A 1 198 ? 12.576 13.383 -9.434 1.00 61.56 198 THR A CA 1
ATOM 1578 C C . THR A 1 198 ? 11.695 14.572 -9.858 1.00 61.56 198 THR A C 1
ATOM 1580 O O . THR A 1 198 ? 12.149 15.714 -9.906 1.00 61.56 198 THR A O 1
ATOM 1583 N N . GLY A 1 199 ? 10.391 14.299 -9.979 1.00 51.50 199 GLY A N 1
ATOM 1584 C CA . GLY A 1 199 ? 9.275 15.221 -9.721 1.00 51.50 199 GLY A CA 1
ATOM 1585 C C . GLY A 1 199 ? 8.885 16.177 -10.844 1.00 51.50 199 GLY A C 1
ATOM 1586 O O . GLY A 1 199 ? 7.779 16.060 -11.364 1.00 51.50 199 GLY A O 1
ATOM 1587 N N . ASP A 1 200 ? 9.771 17.106 -11.203 1.00 53.62 200 ASP A N 1
ATOM 1588 C CA . ASP A 1 200 ? 9.394 18.281 -12.005 1.00 53.62 200 ASP A CA 1
ATOM 1589 C C . ASP A 1 200 ? 10.372 18.611 -13.146 1.00 53.62 200 ASP A C 1
ATOM 1591 O O . ASP A 1 200 ? 9.984 19.293 -14.098 1.00 53.62 200 ASP A O 1
ATOM 1595 N N . ASP A 1 201 ? 11.607 18.098 -13.102 1.00 55.16 201 ASP A N 1
ATOM 1596 C CA . ASP A 1 201 ? 12.612 18.306 -14.149 1.00 55.16 201 ASP A CA 1
ATOM 1597 C C . ASP A 1 201 ? 12.705 17.057 -15.033 1.00 55.16 201 ASP A C 1
ATOM 1599 O O . ASP A 1 201 ? 13.183 16.008 -14.614 1.00 55.16 201 ASP A O 1
ATOM 1603 N N . LYS A 1 202 ? 12.225 17.163 -16.279 1.00 63.62 202 LYS A N 1
ATOM 1604 C CA . LYS A 1 202 ? 12.229 16.071 -17.275 1.00 63.62 202 LYS A CA 1
ATOM 1605 C C . LYS A 1 202 ? 13.610 15.879 -17.905 1.00 63.62 202 LYS A C 1
ATOM 1607 O O . LYS A 1 202 ? 13.748 15.840 -19.132 1.00 63.62 202 LYS A O 1
ATOM 1612 N N . THR A 1 203 ? 14.654 15.854 -17.093 1.00 74.44 203 THR A N 1
ATOM 1613 C CA . THR A 1 203 ? 16.002 15.553 -17.559 1.00 74.44 203 THR A CA 1
ATOM 1614 C C . THR A 1 203 ? 16.185 14.043 -17.580 1.00 74.44 203 THR A C 1
ATOM 1616 O O . THR A 1 203 ? 16.298 13.390 -16.548 1.00 74.44 203 THR A O 1
ATOM 1619 N N . TYR A 1 204 ? 16.203 13.489 -18.792 1.00 83.56 204 TYR A N 1
ATOM 1620 C CA . TYR A 1 204 ? 16.475 12.076 -19.025 1.00 83.56 204 TYR A CA 1
ATOM 1621 C C . TYR A 1 204 ? 17.957 11.861 -19.297 1.00 83.56 204 TYR A C 1
ATOM 1623 O O . TYR A 1 204 ? 18.512 12.428 -20.243 1.00 83.56 204 TYR A O 1
ATOM 1631 N N . GLU A 1 205 ? 18.584 10.993 -18.511 1.00 88.94 205 GLU A N 1
ATOM 1632 C CA . GLU A 1 205 ? 19.960 10.561 -18.747 1.00 88.94 205 GLU A CA 1
ATOM 1633 C C . GLU A 1 205 ? 19.968 9.139 -19.320 1.00 88.94 205 GLU A C 1
ATOM 1635 O O . GLU A 1 205 ? 19.296 8.262 -18.774 1.00 88.94 205 GLU A O 1
ATOM 1640 N N . PRO A 1 206 ? 20.680 8.874 -20.432 1.00 90.25 206 PRO A N 1
ATOM 1641 C CA . PRO A 1 206 ? 20.770 7.529 -20.982 1.00 90.25 206 PRO A CA 1
ATOM 1642 C C . PRO A 1 206 ? 21.587 6.638 -20.046 1.00 90.25 206 PRO A C 1
ATOM 1644 O O . PRO A 1 206 ? 22.713 6.979 -19.684 1.00 90.25 206 PRO A O 1
ATOM 1647 N N . VAL A 1 207 ? 21.048 5.468 -19.710 1.00 92.56 207 VAL A N 1
ATOM 1648 C CA . VAL A 1 207 ? 21.696 4.526 -18.787 1.00 92.56 207 VAL A CA 1
ATOM 1649 C C . VAL A 1 207 ? 21.705 3.107 -19.343 1.00 92.56 207 VAL A C 1
ATOM 1651 O O . VAL A 1 207 ? 20.901 2.732 -20.197 1.00 92.56 207 VAL A O 1
ATOM 1654 N N . GLY A 1 208 ? 22.659 2.305 -18.875 1.00 90.44 208 GLY A N 1
ATOM 1655 C CA . GLY A 1 208 ? 22.757 0.888 -19.217 1.00 90.44 208 GLY A CA 1
ATOM 1656 C C . GLY A 1 208 ? 22.060 -0.003 -18.190 1.00 90.44 208 GLY A C 1
ATOM 1657 O O . GLY A 1 208 ? 21.920 0.361 -17.024 1.00 90.44 208 GLY A O 1
ATOM 1658 N N . LEU A 1 209 ? 21.715 -1.232 -18.586 1.00 91.88 209 LEU A N 1
ATOM 1659 C CA . LEU A 1 209 ? 21.141 -2.233 -17.671 1.00 91.88 209 LEU A CA 1
ATOM 1660 C C . LEU A 1 209 ? 22.071 -2.585 -16.498 1.00 91.88 209 LEU A C 1
ATOM 1662 O O . LEU A 1 209 ? 21.601 -2.997 -15.442 1.00 91.88 209 LEU A O 1
ATOM 1666 N N . SER A 1 210 ? 23.384 -2.387 -16.649 1.00 92.00 210 SER A N 1
ATOM 1667 C CA . SER A 1 210 ? 24.353 -2.563 -15.562 1.00 92.00 210 SER A CA 1
ATOM 1668 C C . SER A 1 210 ? 24.126 -1.601 -14.394 1.00 92.00 210 SER A C 1
ATOM 1670 O O . SER A 1 210 ? 24.423 -1.958 -13.257 1.00 92.00 210 SER A O 1
ATOM 1672 N N . GLU A 1 211 ? 23.603 -0.398 -14.653 1.00 92.75 211 GLU A N 1
ATOM 1673 C CA . GLU A 1 211 ? 23.267 0.556 -13.592 1.00 92.75 211 GLU A CA 1
ATOM 1674 C C . GLU A 1 211 ? 22.051 0.070 -12.799 1.00 92.75 211 GLU A C 1
ATOM 1676 O O . GLU A 1 211 ? 22.098 0.028 -11.573 1.00 92.75 211 GLU A O 1
ATOM 1681 N N . VAL A 1 212 ? 21.016 -0.420 -13.485 1.00 93.56 212 VAL A N 1
ATOM 1682 C CA . VAL A 1 212 ? 19.839 -1.036 -12.849 1.00 93.56 212 VAL A CA 1
ATOM 1683 C C . VAL A 1 212 ? 20.248 -2.251 -12.010 1.00 93.56 212 VAL A C 1
ATOM 1685 O O . VAL A 1 212 ? 19.858 -2.376 -10.851 1.00 93.56 212 VAL A O 1
ATOM 1688 N N . LEU A 1 213 ? 21.104 -3.119 -12.561 1.00 93.69 213 LEU A N 1
ATOM 1689 C CA . LEU A 1 213 ? 21.628 -4.294 -11.863 1.00 93.69 213 LEU A CA 1
ATOM 1690 C C . LEU A 1 213 ? 22.399 -3.925 -10.589 1.00 93.69 213 LEU A C 1
ATOM 1692 O O . LEU A 1 213 ? 22.318 -4.651 -9.599 1.00 93.69 213 LEU A O 1
ATOM 1696 N N . SER A 1 214 ? 23.123 -2.803 -10.586 1.00 93.56 214 SER A N 1
ATOM 1697 C CA . SER A 1 214 ? 23.891 -2.374 -9.411 1.00 93.56 214 SER A CA 1
ATOM 1698 C C . SER A 1 214 ? 23.012 -2.088 -8.183 1.00 93.56 214 SER A C 1
ATOM 1700 O O . SER A 1 214 ? 23.482 -2.223 -7.054 1.00 93.56 214 SER A O 1
ATOM 1702 N N . LEU A 1 215 ? 21.730 -1.773 -8.398 1.00 92.81 215 LEU A N 1
ATOM 1703 C CA . LEU A 1 215 ? 20.758 -1.466 -7.347 1.00 92.81 215 LEU A CA 1
ATOM 1704 C C . LEU A 1 215 ? 19.995 -2.694 -6.841 1.00 92.81 215 LEU A C 1
ATOM 1706 O O . LEU A 1 215 ? 19.357 -2.621 -5.795 1.00 92.81 215 LEU A O 1
ATOM 1710 N N . LEU A 1 216 ? 20.088 -3.837 -7.529 1.00 92.00 216 LEU A N 1
ATOM 1711 C CA . LEU A 1 216 ? 19.316 -5.043 -7.212 1.00 92.00 216 LEU A CA 1
ATOM 1712 C C . LEU A 1 216 ? 19.468 -5.475 -5.745 1.00 92.00 216 LEU A C 1
ATOM 1714 O O . LEU A 1 216 ? 18.492 -5.826 -5.090 1.00 92.00 216 LEU A O 1
ATOM 1718 N N . ASN A 1 217 ? 20.690 -5.433 -5.211 1.00 89.69 217 ASN A N 1
ATOM 1719 C CA . ASN A 1 217 ? 20.957 -5.856 -3.835 1.00 89.69 217 ASN A CA 1
ATOM 1720 C C . ASN A 1 217 ? 20.550 -4.817 -2.782 1.00 89.69 217 ASN A C 1
ATOM 1722 O O . ASN A 1 217 ? 20.390 -5.186 -1.621 1.00 89.69 217 ASN A O 1
ATOM 1726 N N . ALA A 1 218 ? 20.403 -3.552 -3.179 1.00 92.56 218 ALA A N 1
ATOM 1727 C CA . ALA A 1 218 ? 20.018 -2.445 -2.306 1.00 92.56 218 ALA A CA 1
ATOM 1728 C C . ALA A 1 218 ? 18.505 -2.159 -2.329 1.00 92.56 218 ALA A C 1
ATOM 1730 O O . ALA A 1 218 ? 18.040 -1.327 -1.554 1.00 92.56 218 ALA A O 1
ATOM 1731 N N . ALA A 1 219 ? 17.752 -2.830 -3.206 1.00 94.00 219 ALA A N 1
ATOM 1732 C CA . ALA A 1 219 ? 16.317 -2.639 -3.357 1.00 94.00 219 ALA A CA 1
ATOM 1733 C C . ALA A 1 219 ? 15.560 -3.050 -2.083 1.00 94.00 219 ALA A C 1
ATOM 1735 O O . ALA A 1 219 ? 15.624 -4.206 -1.651 1.00 94.00 219 ALA A O 1
ATOM 1736 N N . THR A 1 220 ? 14.827 -2.101 -1.508 1.00 93.88 220 THR A N 1
ATOM 1737 C CA . THR A 1 220 ? 13.906 -2.303 -0.382 1.00 93.88 220 THR A CA 1
ATOM 1738 C C . THR A 1 220 ? 12.471 -2.455 -0.876 1.00 93.88 220 THR A C 1
ATOM 1740 O O . THR A 1 220 ? 11.735 -3.296 -0.363 1.00 93.88 220 THR A O 1
ATOM 1743 N N . GLU A 1 221 ? 12.108 -1.728 -1.932 1.00 93.75 221 GLU A N 1
ATOM 1744 C CA . GLU A 1 221 ? 10.840 -1.843 -2.648 1.00 93.75 221 GLU A CA 1
ATOM 1745 C C . GLU A 1 221 ? 11.072 -1.652 -4.154 1.00 93.75 221 GLU A C 1
ATOM 1747 O O . GLU A 1 221 ? 12.043 -1.023 -4.581 1.00 93.75 221 GLU A O 1
ATOM 1752 N N . ALA A 1 222 ? 10.221 -2.251 -4.989 1.00 94.88 222 ALA A N 1
ATOM 1753 C CA . ALA A 1 222 ? 10.242 -1.982 -6.419 1.00 94.88 222 ALA A CA 1
ATOM 1754 C C . ALA A 1 222 ? 8.852 -2.129 -7.031 1.00 94.88 222 ALA A C 1
ATOM 1756 O O . ALA A 1 222 ? 8.089 -3.036 -6.687 1.00 94.88 222 ALA A O 1
ATOM 1757 N N . SER A 1 223 ? 8.552 -1.269 -8.000 1.00 93.38 223 SER A N 1
ATOM 1758 C CA . SER A 1 223 ? 7.294 -1.290 -8.739 1.00 93.38 223 SER A CA 1
ATOM 1759 C C . SER A 1 223 ? 7.527 -1.218 -10.242 1.00 93.38 223 SER A C 1
ATOM 1761 O O . SER A 1 223 ? 8.449 -0.563 -10.730 1.00 93.38 223 SER A O 1
ATOM 1763 N N . LEU A 1 224 ? 6.663 -1.918 -10.976 1.00 92.62 224 LEU A N 1
ATOM 1764 C CA . LEU A 1 224 ? 6.613 -1.890 -12.430 1.00 92.62 224 LEU A CA 1
ATOM 1765 C C . LEU A 1 224 ? 5.318 -1.241 -12.887 1.00 92.62 224 LEU A C 1
ATOM 1767 O O . LEU A 1 224 ? 4.230 -1.573 -12.414 1.00 92.62 224 LEU A O 1
ATOM 1771 N N . TYR A 1 225 ? 5.458 -0.356 -13.857 1.00 90.06 225 TYR A N 1
ATOM 1772 C CA . TYR A 1 225 ? 4.366 0.244 -14.592 1.00 90.06 225 TYR A CA 1
ATOM 1773 C C . TYR A 1 225 ? 4.651 0.099 -16.082 1.00 90.06 225 TYR A C 1
ATOM 1775 O O . TYR A 1 225 ? 5.792 0.205 -16.524 1.00 90.06 225 TYR A O 1
ATOM 1783 N N . SER A 1 226 ? 3.613 -0.155 -16.863 1.00 87.31 226 SER A N 1
ATOM 1784 C CA . SER A 1 226 ? 3.709 -0.181 -18.315 1.00 87.31 226 SER A CA 1
ATOM 1785 C C . SER A 1 226 ? 2.538 0.581 -18.892 1.00 87.31 226 SER A C 1
ATOM 1787 O O . SER A 1 226 ? 1.389 0.323 -18.523 1.00 87.31 226 SER A O 1
ATOM 1789 N N . GLU A 1 227 ? 2.830 1.466 -19.827 1.00 82.75 227 GLU A N 1
ATOM 1790 C CA . GLU A 1 227 ? 1.837 2.228 -20.553 1.00 82.75 227 GLU A CA 1
ATOM 1791 C C . GLU A 1 227 ? 1.846 1.828 -22.014 1.00 82.75 227 GLU A C 1
ATOM 1793 O O . GLU A 1 227 ? 2.893 1.660 -22.635 1.00 82.75 227 GLU A O 1
ATOM 1798 N N . CYS A 1 228 ? 0.655 1.685 -22.572 1.00 78.56 228 CYS A N 1
ATOM 1799 C CA . CYS A 1 228 ? 0.466 1.501 -23.991 1.00 78.56 228 CYS A CA 1
ATOM 1800 C C . CYS A 1 228 ? -0.685 2.415 -24.402 1.00 78.56 228 CYS A C 1
ATOM 1802 O O . CYS A 1 228 ? -1.716 2.479 -23.726 1.00 78.56 228 CYS A O 1
ATOM 1804 N N . GLN A 1 229 ? -0.506 3.142 -25.495 1.00 74.50 229 GLN A N 1
ATOM 1805 C CA . GLN A 1 229 ? -1.516 3.982 -26.107 1.00 74.50 229 GLN A CA 1
ATOM 1806 C C . GLN A 1 229 ? -1.539 3.718 -27.612 1.00 74.50 229 GLN A C 1
ATOM 1808 O O . GLN A 1 229 ? -0.513 3.555 -28.267 1.00 74.50 229 GLN A O 1
ATOM 1813 N N . ASN A 1 230 ? -2.737 3.707 -28.194 1.00 70.19 230 ASN A N 1
ATOM 1814 C CA . ASN A 1 230 ? -2.884 3.747 -29.643 1.00 70.19 230 ASN A CA 1
ATOM 1815 C C . ASN A 1 230 ? -3.039 5.200 -30.084 1.00 70.19 230 ASN A C 1
ATOM 1817 O O . ASN A 1 230 ? -3.964 5.882 -29.647 1.00 70.19 230 ASN A O 1
ATOM 1821 N N . TRP A 1 231 ? -2.201 5.666 -31.003 1.00 72.81 231 TRP A N 1
ATOM 1822 C CA . TRP A 1 231 ? -2.298 7.021 -31.543 1.00 72.81 231 TRP A CA 1
ATOM 1823 C C . TRP A 1 231 ? -3.037 7.024 -32.881 1.00 72.81 231 TRP A C 1
ATOM 1825 O O . TRP A 1 231 ? -2.713 6.257 -33.786 1.00 72.81 231 TRP A O 1
ATOM 1835 N N . ARG A 1 232 ? -4.053 7.883 -33.021 1.00 71.81 232 ARG A N 1
ATOM 1836 C CA . ARG A 1 232 ? -4.789 8.083 -34.282 1.00 71.81 232 ARG A CA 1
ATOM 1837 C C . ARG A 1 232 ? -4.639 9.516 -34.781 1.00 71.81 232 ARG A C 1
ATOM 1839 O O . ARG A 1 232 ? -4.713 10.451 -33.984 1.00 71.81 232 ARG A O 1
ATOM 1846 N N . VAL A 1 233 ? -4.477 9.670 -36.098 1.00 76.44 233 VAL A N 1
ATOM 1847 C CA . VAL A 1 233 ? -4.585 10.970 -36.780 1.00 76.44 233 VAL A CA 1
ATOM 1848 C C . VAL A 1 233 ? -6.029 11.453 -36.651 1.00 76.44 233 VAL A C 1
ATOM 1850 O O . VAL A 1 233 ? -6.959 10.685 -36.906 1.00 76.44 233 VAL A O 1
ATOM 1853 N N . MET A 1 234 ? -6.230 12.710 -36.272 1.00 78.44 234 MET A N 1
ATOM 1854 C CA . MET A 1 234 ? -7.544 13.350 -36.332 1.00 78.44 234 MET A CA 1
ATOM 1855 C C . MET A 1 234 ? -7.804 13.928 -37.729 1.00 78.44 234 MET A C 1
ATOM 1857 O O . MET A 1 234 ? -6.881 14.426 -38.370 1.00 78.44 234 MET A O 1
ATOM 1861 N N . GLU A 1 235 ? -9.060 13.908 -38.192 1.00 77.31 235 GLU A N 1
ATOM 1862 C CA . GLU A 1 235 ? -9.455 14.475 -39.501 1.00 77.31 235 GLU A CA 1
ATOM 1863 C C . GLU A 1 235 ? -9.099 15.967 -39.636 1.00 77.31 235 GLU A C 1
ATOM 1865 O O . GLU A 1 235 ? -8.815 16.451 -40.727 1.00 77.31 235 GLU A O 1
ATOM 1870 N N . GLU A 1 236 ? -9.061 16.679 -38.511 1.00 81.62 236 GLU A N 1
ATOM 1871 C CA . GLU A 1 236 ? -8.757 18.110 -38.393 1.00 81.62 236 GLU A CA 1
ATOM 1872 C C . GLU A 1 236 ? -7.242 18.411 -38.404 1.00 81.62 236 GLU A C 1
ATOM 1874 O O . GLU A 1 236 ? -6.833 19.572 -38.363 1.00 81.62 236 GLU A O 1
ATOM 1879 N N . GLY A 1 237 ? -6.403 17.371 -38.459 1.00 74.38 237 GLY A N 1
ATOM 1880 C CA . GLY A 1 237 ? -4.978 17.443 -38.146 1.00 74.38 237 GLY A CA 1
ATOM 1881 C C . GLY A 1 237 ? -4.713 17.261 -36.646 1.00 74.38 237 GLY A C 1
ATOM 1882 O O . GLY A 1 237 ? -5.533 17.598 -35.796 1.00 74.38 237 GLY A O 1
ATOM 1883 N N . GLY A 1 238 ? -3.553 16.692 -36.311 1.00 75.19 238 GLY A N 1
ATOM 1884 C CA . GLY A 1 238 ? -3.171 16.365 -34.934 1.00 75.19 238 GLY A CA 1
ATOM 1885 C C . GLY A 1 238 ? -3.366 14.892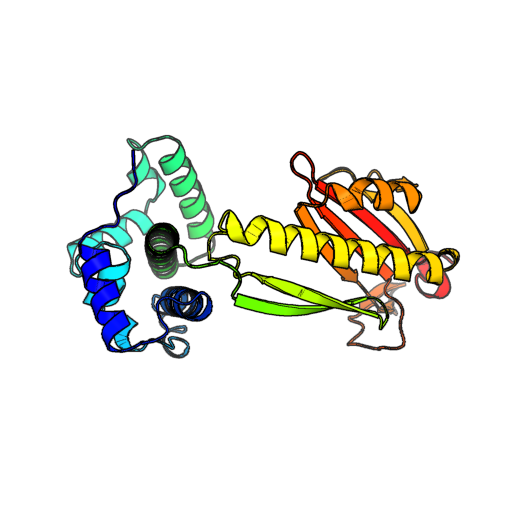 -34.569 1.00 75.19 238 GLY A C 1
ATOM 1886 O O . GLY A 1 238 ? -3.817 14.077 -35.376 1.00 75.19 238 GLY A O 1
ATOM 1887 N N . TRP A 1 239 ? -2.982 14.552 -33.340 1.00 72.69 239 TRP A N 1
ATOM 1888 C CA . TRP A 1 239 ? -2.924 13.180 -32.841 1.00 72.69 239 TRP A CA 1
ATOM 1889 C C . TRP A 1 239 ? -3.756 13.047 -31.578 1.00 72.69 239 TRP A C 1
ATOM 1891 O O . TRP A 1 239 ? -3.677 13.888 -30.684 1.00 72.69 239 TRP A O 1
ATOM 1901 N N . ARG A 1 240 ? -4.521 11.963 -31.486 1.00 76.56 240 ARG A N 1
ATOM 1902 C CA . ARG A 1 240 ? -5.262 11.611 -30.279 1.00 76.56 240 ARG A CA 1
ATOM 1903 C C . ARG A 1 240 ? -4.815 10.251 -29.780 1.00 76.56 240 ARG A C 1
ATOM 1905 O O . ARG A 1 240 ? -4.814 9.288 -30.550 1.00 76.56 240 ARG A O 1
ATOM 1912 N N . SER A 1 241 ? -4.507 10.175 -28.489 1.00 71.50 241 SER A N 1
ATOM 1913 C CA . SER A 1 241 ? -4.371 8.896 -27.815 1.00 71.50 241 SER A CA 1
ATOM 1914 C C . SER A 1 241 ? -5.737 8.259 -27.613 1.00 71.50 241 SER A C 1
ATOM 1916 O O . SER A 1 241 ? -6.727 8.886 -27.219 1.00 71.50 241 SER A O 1
ATOM 1918 N N . VAL A 1 242 ? -5.797 6.980 -27.928 1.00 68.56 242 VAL A N 1
ATOM 1919 C CA . VAL A 1 242 ? -6.934 6.109 -27.702 1.00 68.56 242 VAL A CA 1
ATOM 1920 C C . VAL A 1 242 ? -6.423 4.993 -26.810 1.00 68.56 242 VAL A C 1
ATOM 1922 O O . VAL A 1 242 ? -5.366 4.424 -27.088 1.00 68.56 242 VAL A O 1
ATOM 1925 N N . SER A 1 243 ? -7.167 4.682 -25.745 1.00 62.41 243 SER A N 1
ATOM 1926 C CA . SER A 1 243 ? -6.881 3.513 -24.910 1.00 62.41 243 SER A CA 1
ATOM 1927 C C . SER A 1 243 ? -6.713 2.302 -25.822 1.00 62.41 243 SER A C 1
ATOM 1929 O O . SER A 1 243 ? -7.620 1.963 -26.589 1.00 62.41 243 SER A O 1
ATOM 1931 N N . CYS A 1 244 ? -5.541 1.676 -25.794 1.00 60.22 244 CYS A N 1
ATOM 1932 C CA . CYS A 1 244 ? -5.414 0.340 -26.337 1.00 60.22 244 CYS A CA 1
ATOM 1933 C C . CYS A 1 244 ? -6.014 -0.594 -25.288 1.00 60.22 244 CYS A C 1
ATOM 1935 O O . CYS A 1 244 ? -5.363 -0.997 -24.326 1.00 60.22 244 CYS A O 1
ATOM 1937 N N . ASP A 1 245 ? -7.297 -0.906 -25.438 1.00 48.81 245 ASP A N 1
ATOM 1938 C CA . ASP A 1 245 ? -7.896 -1.959 -24.633 1.00 48.81 245 ASP A CA 1
ATOM 1939 C C . ASP A 1 245 ? -7.152 -3.261 -24.937 1.00 48.81 245 ASP A C 1
ATOM 1941 O O . ASP A 1 245 ? -7.368 -3.875 -25.978 1.00 48.81 245 ASP A O 1
ATOM 1945 N N . ARG A 1 246 ? -6.232 -3.621 -24.032 1.00 51.03 246 ARG A N 1
ATOM 1946 C CA . ARG A 1 246 ? -5.633 -4.948 -23.843 1.00 51.03 246 ARG A CA 1
ATOM 1947 C C . ARG A 1 246 ? -5.439 -5.725 -25.146 1.00 51.03 246 ARG A C 1
ATOM 1949 O O . ARG A 1 246 ? -5.966 -6.827 -25.276 1.00 51.03 246 ARG A O 1
ATOM 1956 N N . ASN A 1 247 ? -4.700 -5.168 -26.104 1.00 54.91 247 ASN A N 1
ATOM 1957 C CA . ASN A 1 247 ? -4.180 -5.995 -27.182 1.00 54.91 247 ASN A CA 1
ATOM 1958 C C . ASN A 1 247 ? -2.912 -6.680 -26.647 1.00 54.91 247 ASN A C 1
ATOM 1960 O O . ASN A 1 247 ? -1.911 -5.986 -26.472 1.00 54.91 247 ASN A O 1
ATOM 1964 N N . PRO A 1 248 ? -2.942 -7.990 -26.341 1.00 53.53 248 PRO A N 1
ATOM 1965 C CA . PRO A 1 248 ? -1.772 -8.699 -25.827 1.00 53.53 248 PRO A CA 1
ATOM 1966 C C . PRO A 1 248 ? -0.622 -8.751 -26.844 1.00 53.53 248 PRO A C 1
ATOM 1968 O O . PRO A 1 248 ? 0.503 -9.049 -26.456 1.00 53.53 248 PRO A O 1
ATOM 1971 N N . ASP A 1 249 ? -0.898 -8.433 -28.113 1.00 59.19 249 ASP A N 1
ATOM 1972 C CA . ASP A 1 249 ? 0.074 -8.453 -29.203 1.00 59.19 249 ASP A CA 1
ATOM 1973 C C . ASP A 1 249 ? 0.756 -7.088 -29.432 1.00 59.19 249 ASP A C 1
ATOM 1975 O O . ASP A 1 249 ? 1.553 -6.950 -30.360 1.00 59.19 249 ASP A O 1
ATOM 1979 N N . LEU A 1 250 ? 0.433 -6.060 -28.632 1.00 68.75 250 LEU A N 1
ATOM 1980 C CA . LEU A 1 250 ? 1.077 -4.745 -28.698 1.00 68.75 250 LEU A CA 1
ATOM 1981 C C . LEU A 1 250 ? 2.049 -4.560 -27.532 1.00 68.75 250 LEU A C 1
ATOM 1983 O O . LEU A 1 250 ? 1.657 -4.584 -26.365 1.00 68.75 250 LEU A O 1
ATOM 1987 N N . ASP A 1 251 ? 3.311 -4.309 -27.872 1.00 76.38 251 ASP A N 1
ATOM 1988 C CA . ASP A 1 251 ? 4.328 -3.879 -26.917 1.00 76.38 251 ASP A CA 1
ATOM 1989 C C . ASP A 1 251 ? 3.901 -2.567 -26.221 1.00 76.38 251 ASP A C 1
ATOM 1991 O O . ASP A 1 251 ? 3.261 -1.717 -26.843 1.00 76.38 251 ASP A O 1
ATOM 1995 N N . PRO A 1 252 ? 4.268 -2.319 -24.955 1.00 82.75 252 PRO A N 1
ATOM 1996 C CA . PRO A 1 252 ? 4.053 -1.028 -24.311 1.00 82.75 252 PRO A CA 1
ATOM 1997 C C . PRO A 1 252 ? 4.892 0.076 -24.969 1.00 82.75 252 PRO A C 1
ATOM 1999 O O . PRO A 1 252 ? 5.957 -0.186 -25.534 1.00 82.75 252 PRO A O 1
ATOM 2002 N N . ASP A 1 253 ? 4.382 1.306 -24.936 1.00 83.88 253 ASP A N 1
ATOM 2003 C CA . ASP A 1 253 ? 5.097 2.516 -25.363 1.00 83.88 253 ASP A CA 1
ATOM 2004 C C . ASP A 1 253 ? 6.200 2.872 -24.369 1.00 83.88 253 ASP A C 1
ATOM 2006 O O . ASP A 1 253 ? 7.308 3.227 -24.765 1.00 83.88 253 ASP A O 1
ATOM 2010 N N . GLU A 1 254 ? 5.882 2.744 -23.082 1.00 87.62 254 GLU A N 1
ATOM 2011 C CA . GLU A 1 254 ? 6.764 3.043 -21.965 1.00 87.62 254 GLU A CA 1
ATOM 2012 C C . GLU A 1 254 ? 6.672 1.918 -20.936 1.00 87.62 254 GLU A C 1
ATOM 2014 O O . GLU A 1 254 ? 5.583 1.456 -20.584 1.00 87.62 254 GLU A O 1
ATOM 2019 N N . ILE A 1 255 ? 7.820 1.495 -20.422 1.00 91.62 255 ILE A N 1
ATOM 2020 C CA . ILE A 1 255 ? 7.921 0.650 -19.238 1.00 91.62 255 ILE A CA 1
ATOM 2021 C C . ILE A 1 255 ? 8.719 1.422 -18.201 1.00 91.62 255 ILE A C 1
ATOM 2023 O O . ILE A 1 255 ? 9.832 1.865 -18.467 1.00 91.62 255 ILE A O 1
ATOM 2027 N N . ARG A 1 256 ? 8.173 1.544 -16.999 1.00 93.06 256 ARG A N 1
ATOM 2028 C CA . ARG A 1 256 ? 8.803 2.225 -15.878 1.00 93.06 256 ARG A CA 1
ATOM 2029 C C . ARG A 1 256 ? 9.069 1.240 -14.755 1.00 93.06 256 ARG A C 1
ATOM 2031 O O . ARG A 1 256 ? 8.149 0.581 -14.272 1.00 93.06 256 ARG A O 1
ATOM 2038 N N . LEU A 1 257 ? 10.322 1.186 -14.329 1.00 95.12 257 LEU A N 1
ATOM 2039 C CA . LEU A 1 257 ? 10.757 0.525 -13.110 1.00 95.12 257 LEU A CA 1
ATOM 2040 C C . LEU A 1 257 ? 11.123 1.601 -12.089 1.00 95.12 257 LEU A C 1
ATOM 2042 O O . LEU A 1 257 ? 12.010 2.415 -12.338 1.00 95.12 257 LEU A O 1
ATOM 2046 N N . THR A 1 258 ? 10.465 1.583 -10.936 1.00 95.06 258 THR A N 1
ATOM 2047 C CA . THR A 1 258 ? 10.887 2.366 -9.770 1.00 95.06 258 THR A CA 1
ATOM 2048 C C . THR A 1 258 ? 11.525 1.412 -8.771 1.00 95.06 258 THR A C 1
ATOM 2050 O O . THR A 1 258 ? 10.947 0.364 -8.482 1.00 95.06 258 THR A O 1
ATOM 2053 N N . ILE A 1 259 ? 12.711 1.757 -8.279 1.00 94.94 259 ILE A N 1
ATOM 2054 C CA . ILE A 1 259 ? 13.440 1.023 -7.245 1.00 94.94 259 ILE A CA 1
ATOM 2055 C C . ILE A 1 259 ? 13.651 1.971 -6.079 1.00 94.94 259 ILE A C 1
ATOM 2057 O O . ILE A 1 259 ? 14.368 2.962 -6.217 1.00 94.94 259 ILE A O 1
ATOM 2061 N N . ASP A 1 260 ? 13.082 1.631 -4.936 1.00 93.88 260 ASP A N 1
ATOM 2062 C CA . ASP A 1 260 ? 13.373 2.318 -3.691 1.00 93.88 260 ASP A CA 1
ATOM 2063 C C . ASP A 1 260 ? 14.498 1.578 -2.970 1.00 93.88 260 ASP A C 1
ATOM 2065 O O . ASP A 1 260 ? 14.575 0.344 -2.955 1.00 93.88 260 ASP A O 1
ATOM 2069 N N . THR A 1 261 ? 15.410 2.357 -2.409 1.00 93.12 261 THR A N 1
ATOM 2070 C CA . THR A 1 261 ? 16.487 1.898 -1.535 1.00 93.12 261 THR A CA 1
ATOM 2071 C C . THR A 1 261 ? 16.311 2.545 -0.165 1.00 93.12 261 THR A C 1
ATOM 2073 O O . THR A 1 261 ? 15.416 3.360 0.043 1.00 93.12 261 THR A O 1
ATOM 2076 N N . GLU A 1 262 ? 17.185 2.230 0.789 1.00 89.38 262 GLU A N 1
ATOM 2077 C CA . GLU A 1 262 ? 17.153 2.874 2.109 1.00 89.38 262 GLU A CA 1
ATOM 2078 C C . GLU A 1 262 ? 17.291 4.409 2.042 1.00 89.38 262 GLU A C 1
ATOM 2080 O O . GLU A 1 262 ? 16.767 5.105 2.907 1.00 89.38 262 GLU A O 1
ATOM 2085 N N . ASN A 1 263 ? 17.979 4.944 1.024 1.00 87.94 263 ASN A N 1
ATOM 2086 C CA . ASN A 1 263 ? 18.371 6.357 0.982 1.00 87.94 263 ASN A CA 1
ATOM 2087 C C . ASN A 1 263 ? 17.815 7.143 -0.211 1.00 87.94 263 ASN A C 1
ATOM 2089 O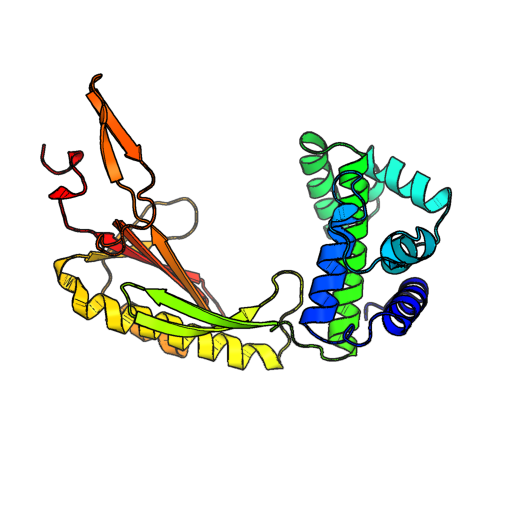 O . ASN A 1 263 ? 17.896 8.369 -0.203 1.00 87.94 263 ASN A O 1
ATOM 2093 N N . ASP A 1 264 ? 17.318 6.467 -1.246 1.00 89.62 264 ASP A N 1
ATOM 2094 C CA . ASP A 1 264 ? 16.936 7.117 -2.501 1.00 89.62 264 ASP A CA 1
ATOM 2095 C C . ASP A 1 264 ? 15.898 6.300 -3.280 1.00 89.62 264 ASP A C 1
ATOM 2097 O O . ASP A 1 264 ? 15.807 5.079 -3.114 1.00 89.62 264 ASP A O 1
ATOM 2101 N N . SER A 1 265 ? 15.159 6.980 -4.158 1.00 90.81 265 SER A N 1
ATOM 2102 C CA . SER A 1 265 ? 14.214 6.392 -5.107 1.00 90.81 265 SER A CA 1
ATOM 2103 C C . SER A 1 265 ? 14.724 6.604 -6.528 1.00 90.81 265 SER A C 1
ATOM 2105 O O . SER A 1 265 ? 14.888 7.730 -7.000 1.00 90.81 265 SER A O 1
ATOM 2107 N N . HIS A 1 266 ? 14.980 5.508 -7.234 1.00 91.56 266 HIS A N 1
ATOM 2108 C CA . HIS A 1 266 ? 15.506 5.525 -8.591 1.00 91.56 266 HIS A CA 1
ATOM 2109 C C . HIS A 1 266 ? 14.429 5.122 -9.587 1.00 91.56 266 HIS A C 1
ATOM 2111 O O . HIS A 1 266 ? 13.841 4.045 -9.487 1.00 91.56 266 HIS A O 1
ATOM 2117 N N . ARG A 1 267 ? 14.215 5.957 -10.604 1.00 92.94 267 ARG A N 1
ATOM 2118 C CA . ARG A 1 267 ? 13.254 5.680 -11.668 1.00 92.94 267 ARG A CA 1
ATOM 2119 C C . ARG A 1 267 ? 13.963 5.446 -12.994 1.00 92.94 267 ARG A C 1
ATOM 2121 O O . ARG A 1 267 ? 14.669 6.317 -13.498 1.00 92.94 267 ARG A O 1
ATOM 2128 N N . PHE A 1 268 ? 13.716 4.278 -13.567 1.00 93.62 268 PHE A N 1
ATOM 2129 C CA . PHE A 1 268 ? 14.195 3.865 -14.876 1.00 93.62 268 PHE A CA 1
ATOM 2130 C C . PHE A 1 268 ? 13.025 3.755 -15.841 1.00 93.62 268 PHE A C 1
ATOM 2132 O O . PHE A 1 268 ? 11.996 3.162 -15.518 1.00 93.62 268 PHE A O 1
ATOM 2139 N N . ILE A 1 269 ? 13.187 4.321 -17.028 1.00 92.69 269 ILE A N 1
ATOM 2140 C CA . ILE A 1 269 ? 12.153 4.381 -18.054 1.00 92.69 269 ILE A CA 1
ATOM 2141 C C . ILE A 1 269 ? 12.719 3.794 -19.339 1.00 92.69 269 ILE A C 1
ATOM 2143 O O . ILE A 1 269 ? 13.727 4.266 -19.858 1.00 92.69 269 ILE A O 1
ATOM 2147 N N . ALA A 1 270 ? 12.072 2.751 -19.841 1.00 92.00 270 ALA A N 1
ATOM 2148 C CA . ALA A 1 270 ? 12.334 2.158 -21.137 1.00 92.00 270 ALA A CA 1
ATOM 2149 C C . ALA A 1 270 ? 11.246 2.612 -22.120 1.00 92.00 270 ALA A C 1
ATOM 2151 O O . ALA A 1 270 ? 10.086 2.226 -21.987 1.00 92.00 270 ALA A O 1
ATOM 2152 N N . GLU A 1 271 ? 11.619 3.417 -23.113 1.00 89.81 271 GLU A N 1
ATOM 2153 C CA . GLU A 1 271 ? 10.704 3.925 -24.142 1.00 89.81 271 GLU A CA 1
ATOM 2154 C C . GLU A 1 271 ? 10.871 3.191 -25.469 1.00 89.81 271 GLU A C 1
ATOM 2156 O O . GLU A 1 271 ? 11.994 2.937 -25.912 1.00 89.81 271 GLU A O 1
ATOM 2161 N N . SER A 1 272 ? 9.755 2.909 -26.138 1.00 87.06 272 SER A N 1
ATOM 2162 C CA . SER A 1 272 ? 9.747 2.272 -27.449 1.00 87.06 272 SER A CA 1
ATOM 2163 C C . SER A 1 272 ? 10.446 3.136 -28.512 1.00 87.06 272 SER A C 1
ATOM 2165 O O . SER A 1 272 ? 10.222 4.344 -28.665 1.00 87.06 272 SER A O 1
ATOM 2167 N N . ARG A 1 273 ? 11.299 2.480 -29.294 1.00 85.12 273 ARG A N 1
ATOM 2168 C CA . ARG A 1 273 ? 12.025 3.010 -30.452 1.00 85.12 273 ARG A CA 1
ATOM 2169 C C . ARG A 1 273 ? 11.270 2.811 -31.757 1.00 85.12 273 ARG A C 1
ATOM 2171 O O . ARG A 1 273 ? 11.699 3.339 -32.781 1.00 85.12 273 ARG A O 1
ATOM 2178 N N . ASP A 1 274 ? 10.168 2.069 -31.739 1.00 79.44 274 ASP A N 1
ATOM 2179 C CA . ASP A 1 274 ? 9.381 1.819 -32.937 1.00 79.44 274 ASP A CA 1
ATOM 2180 C C . ASP A 1 274 ? 8.668 3.102 -33.392 1.00 79.44 274 ASP A C 1
ATOM 2182 O O . ASP A 1 274 ? 7.597 3.472 -32.908 1.00 79.44 274 ASP A O 1
ATOM 2186 N N . ALA A 1 275 ? 9.280 3.797 -34.353 1.00 75.50 275 ALA A N 1
ATOM 2187 C CA . ALA A 1 275 ? 8.752 5.031 -34.919 1.00 75.50 275 ALA A CA 1
ATOM 2188 C C . ALA A 1 275 ? 7.410 4.830 -35.642 1.00 75.50 275 ALA A C 1
ATOM 2190 O O . ALA A 1 275 ? 6.659 5.791 -35.796 1.00 75.50 275 ALA A O 1
ATOM 2191 N N . SER A 1 276 ? 7.058 3.605 -36.052 1.00 74.88 276 SER A N 1
ATOM 2192 C CA . SER A 1 276 ? 5.750 3.335 -36.663 1.00 74.88 276 SER A CA 1
ATOM 2193 C C . SER A 1 276 ? 4.594 3.524 -35.674 1.00 74.88 276 SER A C 1
ATOM 2195 O O . SER A 1 276 ? 3.475 3.837 -36.080 1.00 74.88 276 SER A O 1
ATOM 2197 N N . ARG A 1 277 ? 4.881 3.419 -34.370 1.00 70.25 277 ARG A N 1
ATOM 2198 C CA . ARG A 1 277 ? 3.917 3.612 -33.279 1.00 70.25 277 ARG A CA 1
ATOM 2199 C C . ARG A 1 277 ? 3.717 5.070 -32.896 1.00 70.25 277 ARG A C 1
ATOM 2201 O O . ARG A 1 277 ? 2.678 5.426 -32.343 1.00 70.25 277 ARG A O 1
ATOM 2208 N N . PHE A 1 278 ? 4.691 5.911 -33.232 1.00 74.50 278 PHE A N 1
ATOM 2209 C CA . PHE A 1 278 ? 4.686 7.341 -32.950 1.00 74.50 278 PHE A CA 1
ATOM 2210 C C . PHE A 1 278 ? 4.651 8.103 -34.263 1.00 74.50 278 PHE A C 1
ATOM 2212 O O . PHE A 1 278 ? 5.683 8.525 -34.783 1.00 74.50 278 PHE A O 1
ATOM 2219 N N . PRO A 1 279 ? 3.463 8.291 -34.833 1.00 68.00 279 PRO A N 1
ATOM 2220 C CA . PRO A 1 279 ? 3.348 8.760 -36.202 1.00 68.00 279 PRO A CA 1
ATOM 2221 C C . PRO A 1 279 ? 3.824 10.216 -36.403 1.00 68.00 279 PRO A C 1
ATOM 2223 O O . PRO A 1 279 ? 4.122 10.603 -37.527 1.00 68.00 279 PRO A O 1
ATOM 2226 N N . TRP A 1 280 ? 4.039 10.994 -35.332 1.00 71.19 280 TRP A N 1
ATOM 2227 C CA . TRP A 1 280 ? 4.742 12.288 -35.383 1.00 71.19 280 TRP A CA 1
ATOM 2228 C C . TRP A 1 280 ? 6.275 12.195 -35.485 1.00 71.19 280 TRP A C 1
ATOM 2230 O O . TRP A 1 280 ? 6.910 13.209 -35.749 1.00 71.19 280 TRP A O 1
ATOM 2240 N N . ARG A 1 281 ? 6.889 11.024 -35.266 1.00 67.50 281 ARG A N 1
ATOM 2241 C CA . ARG A 1 281 ? 8.344 10.816 -35.417 1.00 67.50 281 ARG A CA 1
ATOM 2242 C C . ARG A 1 281 ? 8.765 10.550 -36.872 1.00 67.50 281 ARG A C 1
ATOM 2244 O O . ARG A 1 281 ? 9.957 10.528 -37.151 1.00 67.50 281 ARG A O 1
ATOM 2251 N N . ASN A 1 282 ? 7.807 10.360 -37.784 1.00 57.81 282 ASN A N 1
ATOM 2252 C CA . ASN A 1 282 ? 8.048 10.061 -39.204 1.00 57.81 282 ASN A CA 1
ATOM 2253 C C . ASN A 1 282 ? 7.907 11.293 -40.127 1.00 57.81 282 ASN A C 1
ATOM 2255 O O . ASN A 1 282 ? 7.726 11.127 -41.335 1.00 57.81 282 ASN A O 1
ATOM 2259 N N . HIS A 1 283 ? 7.956 12.509 -39.572 1.00 52.00 283 HIS A N 1
ATOM 2260 C CA . HIS A 1 283 ? 7.804 13.778 -40.291 1.00 52.00 283 HIS A CA 1
ATOM 2261 C C . HIS A 1 283 ? 9.024 14.682 -40.129 1.00 52.00 283 HIS A C 1
ATOM 2263 O O . HIS A 1 283 ? 9.561 14.748 -39.002 1.00 52.00 283 HIS A O 1
#

Organism: NCBI:txid1973484

Foldseek 3Di:
DLDDQAPLLVVLVVVLCVVQVCCLALVNVVLVLQLLLQLLDPVSPVVRPSVSCVPQCSLCSLLNHGDDDVLVVVLLVCLVQVQVVCVVPDPVSNVVSVVLVVCSVVDPSSNSSSVSSSVSSLVSSQSVCVVSVHAQFPAWDWDAALPDIDIATDGDPSYDHDPVNQVRQLVRQLVVLVRCLVVCVVCVVFWFKWKADDDDDRDTDGDDNVVSVVCSNQFSHKDKDFAAWQWDADPVGDIDTDDPPDPSPDHTQKMWMWGDGPPDIIIMIIGTPPVVRVVVSVD

Sequence (283 aa):
MHEVIPERFRWAIAKVEQVYPDLYTPKGLSELLSSAMFCGTSSGRKRVKIELLKDEEIYYGLAGLDAGDFAKNFLRRFAADPKGWALDAPEEVQEGAGWYQKLGSFIKPEGMASIMLYHQIRDHVQLLQQEKQISGIVGERETGLLGHYVTVVDFNDQLLQLPEDLSRIADSAKKVVQLFLDVMPAQQDRYALYKDATGDDKTYEPVGLSEVLSLLNAATEASLYSECQNWRVMEEGGWRSVSCDRNPDLDPDEIRLTIDTENDSHRFIAESRDASRFPWRNH

Radius of gyration: 23.96 Å; chains: 1; bounding box: 50×42×67 Å

pLDDT: mean 84.38, std 11.11, range [42.47, 96.94]

Secondary structure (DSSP, 8-state):
--PPPPHHHHHHHHHHHTT-TTTTSHHHHHHHHHHHHHHTSTTTGGG-SSGGGGSHHHHHHHTT---SHHHHHHHHHHTT-HHHHHTTS-HHHHHHHHHHHHHHTTS-HHHHHHHHHHHHHHHHHHHHHHHHT--SEEEEEEEEETTEEEEEEEE-TTSPPPHHHHHHHHHHHHHHHHHHHHHHHHTTTTEEEEEEPSTT---EEE--HHHHHHHGGG-SEEEEEEE-EEEEE-TTSSEEEEE----TTS--SEEEEEEE-SS-EEEEEEEE--TTT-GGGG-